Protein AF-A0A8T1X9L4-F1 (afdb_monomer_lite)

Secondary structure (DSSP, 8-state):
----------PBPTTSPBPPPHHHHHHHHHHHHHHHHHHHHHHHHHHHHHHHHHHHHHHHHHHHHHHHHHHHHHHHHHHHHHHHHHHHHHHHHHHHHHHHHHHHHHHHHHHHHHHHHHHHHHHHHHHHH-SS-TT-HHHHHHHHHHHHHHHHHHHTSPPP---HHHHHHHHHSPPPTTTS--TT-----------PPPPPPPPPPP--------------------------------------

Foldseek 3Di:
DDDPDDPDDFDADPVRHTDPDPVVCVVVVVVVVVVVVVVVVVVVVVVVVVVVVVVVVVVVVVVVVVVVVVVVVVVVVVVVVVVVVVVCVVLVVVLVVLVVVVVVLVVVLVVLVVVLVVLVVVLVVVVVVDDDDDPCPVVNVVSVVVSVVSVVVSVPRDDRPDDPVVVVCVVVDDPPVVPPPPVPPDDPDPDDDDDDDDDDDDDDDDDDDDDDDDDDDDDDDDDDDDYDDDDDDDDDDDDDDDDD

Radius of gyration: 52.29 Å; chains: 1; bounding box: 106×71×147 Å

Sequence (244 aa):
MEKEGSVFRCFKTRSGLILPEFDKWRPAIRERYLLHAHHSSRGRLHESESSADALNNQLIELRAKYNAITKLRDSELARSASKARKEVKGRGMELIQGAIRFIQTEKVKSDLESDIKEHESNLILLDQIHDDDFSEVKERSELASSLSEKKNRLAALPASSFNPQDFAEFFTESPPLSESGLDWAGPSETEGVVLSEVPAAPKVIPGDVCTAVNEQGTSPEQVPAKEADGNPTTEVEVEVPADP

Organism: Arabidopsis suecica (NCBI:txid45249)

Structure (mmCIF, N/CA/C/O backbone):
data_AF-A0A8T1X9L4-F1
#
_entry.id   AF-A0A8T1X9L4-F1
#
loop_
_atom_site.group_PDB
_atom_site.id
_atom_site.type_symbol
_atom_site.label_atom_id
_atom_site.label_alt_id
_atom_site.label_comp_id
_atom_site.label_asym_id
_atom_site.label_entity_id
_atom_site.label_seq_id
_atom_site.pdbx_PDB_ins_code
_atom_site.Cartn_x
_atom_site.Cartn_y
_atom_site.Cartn_z
_atom_site.occupancy
_atom_site.B_iso_or_equiv
_atom_site.auth_seq_id
_atom_site.auth_comp_id
_atom_site.auth_asym_id
_atom_site.auth_atom_id
_atom_site.pdbx_PDB_model_num
ATOM 1 N N . MET A 1 1 ? 58.849 -12.809 -75.123 1.00 38.16 1 MET A N 1
ATOM 2 C CA . MET A 1 1 ? 58.486 -11.695 -74.221 1.00 38.16 1 MET A CA 1
ATOM 3 C C . MET A 1 1 ? 57.574 -10.779 -75.021 1.00 38.16 1 MET A C 1
ATOM 5 O O . MET A 1 1 ? 58.046 -9.894 -75.724 1.00 38.16 1 MET A O 1
ATOM 9 N N . GLU A 1 2 ? 56.289 -11.125 -75.071 1.00 40.06 2 GLU A N 1
ATOM 10 C CA . GLU A 1 2 ? 55.293 -10.417 -75.878 1.00 40.06 2 GLU A CA 1
ATOM 11 C C . GLU A 1 2 ? 54.944 -9.098 -75.189 1.00 40.06 2 GLU A C 1
ATOM 13 O O . GLU A 1 2 ? 54.608 -9.072 -74.008 1.00 40.06 2 GLU A O 1
ATOM 18 N N . LYS A 1 3 ? 55.098 -7.987 -75.913 1.00 53.50 3 LYS A N 1
ATOM 19 C CA . LYS A 1 3 ? 54.629 -6.681 -75.457 1.00 53.50 3 LYS A CA 1
ATOM 20 C C . LYS A 1 3 ? 53.132 -6.641 -75.734 1.00 53.50 3 LYS A C 1
ATOM 22 O O . LYS A 1 3 ? 52.752 -6.651 -76.903 1.00 53.50 3 LYS A O 1
ATOM 27 N N . GLU A 1 4 ? 52.308 -6.619 -74.689 1.00 51.56 4 GLU A N 1
ATOM 28 C CA . GLU A 1 4 ? 50.883 -6.304 -74.817 1.00 51.56 4 GLU A CA 1
ATOM 29 C C . GLU A 1 4 ? 50.747 -5.021 -75.650 1.00 51.56 4 GLU A C 1
ATOM 31 O O . GLU A 1 4 ? 51.196 -3.944 -75.252 1.00 51.56 4 GLU A O 1
ATOM 36 N N . GLY A 1 5 ? 50.217 -5.158 -76.867 1.00 53.09 5 GLY A N 1
ATOM 37 C CA . GLY A 1 5 ? 50.029 -4.044 -77.782 1.00 53.09 5 GLY A CA 1
ATOM 38 C C . GLY A 1 5 ? 49.084 -3.023 -77.160 1.00 53.09 5 GLY A C 1
ATOM 39 O O . GLY A 1 5 ? 47.985 -3.366 -76.734 1.00 53.09 5 GLY A O 1
ATOM 40 N N . SER A 1 6 ? 49.508 -1.762 -77.104 1.00 56.94 6 SER A N 1
ATOM 41 C CA . SER A 1 6 ? 48.678 -0.657 -76.624 1.00 56.94 6 SER A CA 1
ATOM 42 C C . SER A 1 6 ? 47.434 -0.506 -77.515 1.00 56.94 6 SER A C 1
ATOM 44 O O . SER A 1 6 ? 47.509 -0.010 -78.636 1.00 56.94 6 SER A O 1
ATOM 46 N N . VAL A 1 7 ? 46.274 -0.946 -77.011 1.00 58.00 7 VAL A N 1
ATOM 47 C CA . VAL A 1 7 ? 44.945 -0.871 -77.663 1.00 58.00 7 VAL A CA 1
ATOM 48 C C . VAL A 1 7 ? 44.346 0.551 -77.604 1.00 58.00 7 VAL A C 1
ATOM 50 O O . VAL A 1 7 ? 43.212 0.796 -78.018 1.00 58.00 7 VAL A O 1
ATOM 53 N N . PHE A 1 8 ? 45.086 1.545 -77.111 1.00 58.41 8 PHE A N 1
ATOM 54 C CA . PHE A 1 8 ? 44.580 2.909 -76.975 1.00 58.41 8 PHE A CA 1
ATOM 55 C C . PHE A 1 8 ? 44.801 3.703 -78.269 1.00 58.41 8 PHE A C 1
ATOM 57 O O . PHE A 1 8 ? 45.878 4.235 -78.525 1.00 58.41 8 PHE A O 1
ATOM 64 N N . ARG A 1 9 ? 43.751 3.796 -79.098 1.00 61.28 9 ARG A N 1
ATOM 65 C CA . ARG A 1 9 ? 43.711 4.691 -80.268 1.00 61.28 9 ARG A CA 1
ATOM 66 C C . ARG A 1 9 ? 43.946 6.142 -79.827 1.00 61.28 9 ARG A C 1
ATOM 68 O O . ARG A 1 9 ? 43.330 6.599 -78.869 1.00 61.28 9 ARG A O 1
ATOM 75 N N . CYS A 1 10 ? 44.812 6.869 -80.537 1.00 62.84 10 CYS A N 1
ATOM 76 C CA . CYS A 1 10 ? 45.108 8.277 -80.272 1.00 62.84 10 CYS A CA 1
ATOM 77 C C . CYS A 1 10 ? 43.823 9.120 -80.262 1.00 62.84 10 CYS A C 1
ATOM 79 O O . CYS A 1 10 ? 43.160 9.269 -81.290 1.00 62.84 10 CYS A O 1
ATOM 81 N N . PHE A 1 11 ? 43.485 9.699 -79.112 1.00 63.00 11 PHE A N 1
ATOM 82 C CA . PHE A 1 11 ? 42.357 10.616 -78.995 1.00 63.00 11 PHE A CA 1
ATOM 83 C C . PHE A 1 11 ? 42.783 12.008 -79.475 1.00 63.00 11 PHE A C 1
ATOM 85 O O . PHE A 1 11 ? 43.811 12.539 -79.050 1.00 63.00 11 PHE A O 1
ATOM 92 N N . LYS A 1 12 ? 42.012 12.593 -80.395 1.00 66.62 12 LYS A N 1
ATOM 93 C CA . LYS A 1 12 ? 42.243 13.941 -80.931 1.00 66.62 12 LYS A CA 1
ATOM 94 C C . LYS A 1 12 ? 41.342 14.922 -80.183 1.00 66.62 12 LYS A C 1
ATOM 96 O O . LYS A 1 12 ? 40.155 14.652 -80.007 1.00 66.62 12 LYS A O 1
ATOM 101 N N . THR A 1 13 ? 41.887 16.036 -79.707 1.00 71.81 13 THR A N 1
ATOM 102 C CA . THR A 1 13 ? 41.096 17.075 -79.033 1.00 71.81 13 THR A CA 1
ATOM 103 C C . THR A 1 13 ? 40.145 17.757 -80.024 1.00 71.81 13 THR A C 1
ATOM 105 O O . THR A 1 13 ? 40.349 17.698 -81.238 1.00 71.81 13 THR A O 1
ATOM 108 N N . ARG A 1 14 ? 39.135 18.492 -79.525 1.00 69.62 14 ARG A N 1
ATOM 109 C CA . ARG A 1 14 ? 38.270 19.350 -80.368 1.00 69.62 14 ARG A CA 1
ATOM 110 C C . ARG A 1 14 ? 39.051 20.409 -81.169 1.00 69.62 14 ARG A C 1
ATOM 112 O O . ARG A 1 14 ? 38.523 20.934 -82.138 1.00 69.62 14 ARG A O 1
ATOM 119 N N . SER A 1 15 ? 40.299 20.692 -80.785 1.00 78.00 15 SER A N 1
ATOM 120 C CA . SER A 1 15 ? 41.238 21.578 -81.486 1.00 78.00 15 SER A CA 1
ATOM 121 C C . SER A 1 15 ? 42.172 20.858 -82.472 1.00 78.00 15 SER A C 1
ATOM 123 O O . SER A 1 15 ? 43.073 21.480 -83.023 1.00 78.00 15 SER A O 1
ATOM 125 N N . GLY A 1 16 ? 41.994 19.552 -82.701 1.00 76.25 16 GLY A N 1
ATOM 126 C CA . GLY A 1 16 ? 42.790 18.783 -83.661 1.00 76.25 16 GLY A CA 1
ATOM 127 C C . GLY A 1 16 ? 44.172 18.343 -83.160 1.00 76.25 16 GLY A C 1
ATOM 128 O O . GLY A 1 16 ? 44.909 17.713 -83.921 1.00 76.25 16 GLY A O 1
ATOM 129 N N . LEU A 1 17 ? 44.521 18.612 -81.899 1.00 75.81 17 LEU A N 1
ATOM 130 C CA . LEU A 1 17 ? 45.788 18.186 -81.301 1.00 75.81 17 LEU A CA 1
ATOM 131 C C . LEU A 1 17 ? 45.700 16.727 -80.836 1.00 75.81 17 LEU A C 1
ATOM 133 O O . LEU A 1 17 ? 44.677 16.287 -80.308 1.00 75.81 17 LEU A O 1
ATOM 137 N N . ILE A 1 18 ? 46.772 15.963 -81.048 1.00 75.06 18 ILE A N 1
ATOM 138 C CA . ILE A 1 18 ? 46.876 14.578 -80.573 1.00 75.06 18 ILE A CA 1
ATOM 139 C C . ILE A 1 18 ? 47.128 14.624 -79.064 1.00 75.06 18 ILE A C 1
ATOM 141 O O . ILE A 1 18 ? 48.067 15.293 -78.626 1.00 75.06 18 ILE A O 1
ATOM 145 N N . LEU A 1 19 ? 46.299 13.938 -78.268 1.00 70.06 19 LEU A N 1
ATOM 146 C CA . LEU A 1 19 ? 46.573 13.812 -76.840 1.00 70.06 19 LEU A CA 1
ATOM 147 C C . LEU A 1 19 ? 47.943 13.137 -76.632 1.00 70.06 19 LEU A C 1
ATOM 149 O O . LEU A 1 19 ? 48.240 12.145 -77.301 1.00 70.06 19 LEU A O 1
ATOM 153 N N . PRO A 1 20 ? 48.768 13.627 -75.692 1.00 74.81 20 PRO A N 1
ATOM 154 C CA . PRO A 1 20 ? 49.944 12.907 -75.246 1.00 74.81 20 PRO A CA 1
ATOM 155 C C . PRO A 1 20 ? 49.575 11.501 -74.762 1.00 74.81 20 PRO A C 1
ATOM 157 O O . PRO A 1 20 ? 48.459 11.244 -74.313 1.00 74.81 20 PRO A O 1
ATOM 160 N N . GLU A 1 21 ? 50.547 10.601 -74.863 1.00 77.75 21 GLU A N 1
ATOM 161 C CA . GLU A 1 21 ? 50.400 9.182 -74.552 1.00 77.75 21 GLU A CA 1
ATOM 162 C C . GLU A 1 21 ? 49.776 8.937 -73.172 1.00 77.75 21 GLU A C 1
ATOM 164 O O . GLU A 1 21 ? 50.065 9.655 -72.209 1.00 77.75 21 GLU A O 1
ATOM 169 N N . PHE A 1 22 ? 48.921 7.914 -73.082 1.00 74.50 22 PHE A N 1
ATOM 170 C CA . PHE A 1 22 ? 48.126 7.608 -71.890 1.00 74.50 22 PHE A CA 1
ATOM 171 C C . PHE A 1 22 ? 48.976 7.514 -70.618 1.00 74.50 22 PHE A C 1
ATOM 173 O O . PHE A 1 22 ? 48.560 7.999 -69.567 1.00 74.50 22 PHE A O 1
ATOM 180 N N . ASP A 1 23 ? 50.192 6.976 -70.714 1.00 80.38 23 ASP A N 1
ATOM 181 C CA . ASP A 1 23 ? 51.099 6.836 -69.573 1.00 80.38 23 ASP A CA 1
ATOM 182 C C . ASP A 1 23 ? 51.537 8.178 -68.969 1.00 80.38 23 ASP A C 1
ATOM 184 O O . ASP A 1 23 ? 51.826 8.239 -67.776 1.00 80.38 23 ASP A O 1
ATOM 188 N N . LYS A 1 24 ? 51.487 9.279 -69.732 1.00 82.62 24 LYS A N 1
ATOM 189 C CA . LYS A 1 24 ? 51.757 10.631 -69.215 1.00 82.62 24 LYS A CA 1
ATOM 190 C C . LYS A 1 24 ? 50.592 11.198 -68.390 1.00 82.62 24 LYS A C 1
ATOM 192 O O . LYS A 1 24 ? 50.806 12.078 -67.566 1.00 82.62 24 LYS A O 1
ATOM 197 N N . TRP A 1 25 ? 49.365 10.714 -68.603 1.00 81.44 25 TRP A N 1
ATOM 198 C CA . TRP A 1 25 ? 48.133 11.239 -67.986 1.00 81.44 25 TRP A CA 1
ATOM 199 C C . TRP A 1 25 ? 47.600 10.297 -66.902 1.00 81.44 25 TRP A C 1
ATOM 201 O O . TRP A 1 25 ? 46.929 10.727 -65.963 1.00 81.44 25 TRP A O 1
ATOM 211 N N . ARG A 1 26 ? 47.926 9.005 -67.007 1.00 85.19 26 ARG A N 1
ATOM 212 C CA . ARG A 1 26 ? 47.523 7.939 -66.088 1.00 85.19 26 ARG A CA 1
ATOM 213 C C . ARG A 1 26 ? 47.835 8.268 -64.616 1.00 85.19 26 ARG A C 1
ATOM 215 O O . ARG A 1 26 ? 46.923 8.074 -63.810 1.00 85.19 26 ARG A O 1
ATOM 222 N N . PRO A 1 27 ? 49.029 8.766 -64.227 1.00 90.38 27 PRO A N 1
ATOM 223 C CA . PRO A 1 27 ? 49.303 9.116 -62.831 1.00 90.38 27 PRO A CA 1
ATOM 224 C C . PRO A 1 27 ? 48.356 10.200 -62.303 1.00 90.38 27 PRO A C 1
ATOM 226 O O . PRO A 1 27 ? 47.714 9.995 -61.280 1.00 90.38 27 PRO A O 1
ATOM 229 N N . ALA A 1 28 ? 48.158 11.284 -63.060 1.00 87.81 28 ALA A N 1
ATOM 230 C CA . ALA A 1 28 ? 47.297 12.397 -62.657 1.00 87.81 28 ALA A CA 1
ATOM 231 C C . ALA A 1 28 ? 45.814 11.996 -62.515 1.00 87.81 28 ALA A C 1
ATOM 233 O O . ALA A 1 28 ? 45.109 12.483 -61.630 1.00 87.81 28 ALA A O 1
ATOM 234 N N . ILE A 1 29 ? 45.323 11.088 -63.370 1.00 88.06 29 ILE A N 1
ATOM 235 C CA . ILE A 1 29 ? 43.955 10.551 -63.266 1.00 88.06 29 ILE A CA 1
ATOM 236 C C . ILE A 1 29 ? 43.820 9.655 -62.029 1.00 88.06 29 ILE A C 1
ATOM 238 O O . ILE A 1 29 ? 42.841 9.775 -61.291 1.00 88.06 29 ILE A O 1
ATOM 242 N N . ARG A 1 30 ? 44.805 8.780 -61.781 1.00 91.62 30 ARG A N 1
ATOM 243 C CA . ARG A 1 30 ? 44.829 7.907 -60.598 1.00 91.62 30 ARG A CA 1
ATOM 244 C C . ARG A 1 30 ? 44.870 8.719 -59.310 1.00 91.62 30 ARG A C 1
ATOM 246 O O . ARG A 1 30 ? 44.067 8.461 -58.423 1.00 91.62 30 ARG A O 1
ATOM 253 N N . GLU A 1 31 ? 45.740 9.719 -59.228 1.00 94.00 31 GLU A N 1
ATOM 254 C CA . GLU A 1 31 ? 45.837 10.606 -58.067 1.00 94.00 31 GLU A CA 1
ATOM 255 C C . GLU A 1 31 ? 44.525 11.341 -57.804 1.00 94.00 31 GLU A C 1
ATOM 257 O O . GLU A 1 31 ? 44.038 11.330 -56.677 1.00 94.00 31 GLU A O 1
ATOM 262 N N . ARG A 1 32 ? 43.893 11.910 -58.840 1.00 94.38 32 ARG A N 1
ATOM 263 C CA . ARG A 1 32 ? 42.597 12.585 -58.689 1.00 94.38 32 ARG A CA 1
ATOM 264 C C . ARG A 1 32 ? 41.515 11.640 -58.169 1.00 94.38 32 ARG A C 1
ATOM 266 O O . ARG A 1 32 ? 40.741 12.029 -57.297 1.00 94.38 32 ARG A O 1
ATOM 273 N N . TYR A 1 33 ? 41.459 10.417 -58.695 1.00 93.56 33 TYR A N 1
ATOM 274 C CA . TYR A 1 33 ? 40.493 9.417 -58.250 1.00 93.56 33 TYR A CA 1
ATOM 275 C C . TYR A 1 33 ? 40.743 8.993 -56.797 1.00 93.56 33 TYR A C 1
ATOM 277 O O . TYR A 1 33 ? 39.810 8.974 -55.999 1.00 93.56 33 TYR A O 1
ATOM 285 N N . LEU A 1 34 ? 41.998 8.714 -56.433 1.00 95.06 34 LEU A N 1
ATOM 286 C CA . LEU A 1 34 ? 42.376 8.331 -55.071 1.00 95.06 34 LEU A CA 1
ATOM 287 C C . LEU A 1 34 ? 42.115 9.455 -54.066 1.00 95.06 34 LEU A C 1
ATOM 289 O O . LEU A 1 34 ? 41.573 9.200 -52.994 1.00 95.06 34 LEU A O 1
ATOM 293 N N . LEU A 1 35 ? 42.435 10.700 -54.423 1.00 95.06 35 LEU A N 1
ATOM 294 C CA . LEU A 1 35 ? 42.186 11.864 -53.579 1.00 95.06 35 LEU A CA 1
ATOM 295 C C . LEU A 1 35 ? 40.683 12.079 -53.361 1.00 95.06 35 LEU A C 1
ATOM 297 O O . LEU A 1 35 ? 40.243 12.287 -52.230 1.00 95.06 35 LEU A O 1
ATOM 301 N N . HIS A 1 36 ? 39.880 11.968 -54.424 1.00 93.62 36 HIS A N 1
ATOM 302 C CA . HIS A 1 36 ? 38.425 12.052 -54.320 1.00 93.62 36 HIS A CA 1
ATOM 303 C C . HIS A 1 36 ? 37.846 10.929 -53.449 1.00 93.62 36 HIS A C 1
ATOM 305 O O . HIS A 1 36 ? 37.047 11.201 -52.553 1.00 93.62 36 HIS A O 1
ATOM 311 N N . ALA A 1 37 ? 38.286 9.684 -53.661 1.00 94.38 37 ALA A N 1
ATOM 312 C CA . ALA A 1 37 ? 37.862 8.538 -52.864 1.00 94.38 37 ALA A CA 1
ATOM 313 C C . ALA A 1 37 ? 38.209 8.724 -51.378 1.00 94.38 37 ALA A C 1
ATOM 315 O O . ALA A 1 37 ? 37.344 8.515 -50.532 1.00 94.38 37 ALA A O 1
ATOM 316 N N . HIS A 1 38 ? 39.424 9.191 -51.072 1.00 94.25 38 HIS A N 1
ATOM 317 C CA . HIS A 1 38 ? 39.883 9.452 -49.708 1.00 94.25 38 HIS A CA 1
ATOM 318 C C . HIS A 1 38 ? 39.082 10.564 -49.015 1.00 94.25 38 HIS A C 1
ATOM 320 O O . HIS A 1 38 ? 38.662 10.405 -47.870 1.00 94.25 38 HIS A O 1
ATOM 326 N N . HIS A 1 39 ? 38.826 11.689 -49.692 1.00 93.81 39 HIS A N 1
ATOM 327 C CA . HIS A 1 39 ? 37.997 12.754 -49.117 1.00 93.81 39 HIS A CA 1
ATOM 328 C C . HIS A 1 39 ? 36.553 12.301 -48.901 1.00 93.81 39 HIS A C 1
ATOM 330 O O . HIS A 1 39 ? 35.972 12.586 -47.857 1.00 93.81 39 HIS A O 1
ATOM 336 N N . SER A 1 40 ? 35.993 11.552 -49.853 1.00 93.56 40 SER A N 1
ATOM 337 C CA . SER A 1 40 ? 34.639 11.009 -49.751 1.00 93.56 40 SER A CA 1
ATOM 338 C C . SER A 1 40 ? 34.509 10.001 -48.602 1.00 93.56 40 SER A C 1
ATOM 340 O O . SER A 1 40 ? 33.553 10.069 -47.832 1.00 93.56 40 SER A O 1
ATOM 342 N N . SER A 1 41 ? 35.477 9.093 -48.434 1.00 93.00 41 SER A N 1
ATOM 343 C CA . SER A 1 41 ? 35.479 8.144 -47.315 1.00 93.00 41 SER A CA 1
ATOM 344 C C . SER A 1 41 ? 35.685 8.842 -45.974 1.00 93.00 41 SER A C 1
ATOM 346 O O . SER A 1 41 ? 35.010 8.500 -45.011 1.00 93.00 41 SER A O 1
ATOM 348 N N . ARG A 1 42 ? 36.571 9.843 -45.912 1.00 95.06 42 ARG A N 1
ATOM 349 C CA . ARG A 1 42 ? 36.822 10.614 -44.689 1.00 95.06 42 ARG A CA 1
ATOM 350 C C . ARG A 1 42 ? 35.600 11.424 -44.252 1.00 95.06 42 ARG A C 1
ATOM 352 O O . ARG A 1 42 ? 35.332 11.480 -43.060 1.00 95.06 42 ARG A O 1
ATOM 359 N N . GLY A 1 43 ? 34.855 12.007 -45.194 1.00 94.62 43 GLY A N 1
ATOM 360 C CA . GLY A 1 43 ? 33.595 12.696 -44.900 1.00 94.62 43 GLY A CA 1
ATOM 361 C C . GLY A 1 43 ? 32.562 11.756 -44.278 1.00 94.62 43 GLY A C 1
ATOM 362 O O . GLY A 1 43 ? 32.077 12.022 -43.184 1.00 94.62 43 GLY A O 1
ATOM 363 N N . ARG A 1 44 ? 32.326 10.597 -44.909 1.00 95.25 44 ARG A N 1
ATOM 364 C CA . ARG A 1 44 ? 31.390 9.589 -44.383 1.00 95.25 44 ARG A CA 1
ATOM 365 C C . ARG A 1 44 ? 31.803 9.024 -43.024 1.00 95.25 44 ARG A C 1
ATOM 367 O O . ARG A 1 44 ? 30.937 8.758 -42.199 1.00 95.25 44 ARG A O 1
ATOM 374 N N . LEU A 1 45 ? 33.103 8.819 -42.787 1.00 95.62 45 LEU A N 1
ATOM 375 C CA . LEU A 1 45 ? 33.589 8.384 -41.474 1.00 95.62 45 LEU A CA 1
ATOM 376 C C . LEU A 1 45 ? 33.319 9.442 -40.407 1.00 95.62 45 LEU A C 1
ATOM 378 O O . LEU A 1 45 ? 32.776 9.103 -39.366 1.00 95.62 45 LEU A O 1
ATOM 382 N N . HIS A 1 46 ? 33.614 10.711 -40.689 1.00 95.25 46 HIS A N 1
ATOM 383 C CA . HIS A 1 46 ? 33.357 11.791 -39.740 1.00 95.25 46 HIS A CA 1
ATOM 384 C C . HIS A 1 46 ? 31.860 11.951 -39.420 1.00 95.25 46 HIS A C 1
ATOM 386 O O . HIS A 1 46 ? 31.486 12.117 -38.262 1.00 95.25 46 HIS A O 1
ATOM 392 N N . GLU A 1 47 ? 30.994 11.845 -40.431 1.00 95.31 47 GLU A N 1
ATOM 393 C CA . GLU A 1 47 ? 29.536 11.825 -40.246 1.00 95.31 47 GLU A CA 1
ATOM 394 C C . GLU A 1 47 ? 29.090 10.629 -39.392 1.00 95.31 47 GLU A C 1
ATOM 396 O O . GLU A 1 47 ? 28.276 10.783 -38.481 1.00 95.31 47 GLU A O 1
ATOM 401 N N . SER A 1 48 ? 29.649 9.443 -39.651 1.00 96.38 48 SER A N 1
ATOM 402 C CA . SER A 1 48 ? 29.358 8.234 -38.877 1.00 96.38 48 SER A CA 1
ATOM 403 C C . SER A 1 48 ? 29.818 8.350 -37.424 1.00 96.38 48 SER A C 1
ATOM 405 O O . SER A 1 48 ? 29.083 7.943 -36.530 1.00 96.38 48 SER A O 1
ATOM 407 N N . GLU A 1 49 ? 31.013 8.889 -37.178 1.00 96.69 49 GLU A N 1
ATOM 408 C CA . GLU A 1 49 ? 31.550 9.132 -35.835 1.00 96.69 49 GLU A CA 1
ATOM 409 C C . GLU A 1 49 ? 30.664 10.126 -35.077 1.00 96.69 49 GLU A C 1
ATOM 411 O O . GLU A 1 49 ? 30.204 9.830 -33.977 1.00 96.69 49 GLU A O 1
ATOM 416 N N . SER A 1 50 ? 30.316 11.253 -35.706 1.00 96.62 50 SER A N 1
ATOM 417 C CA . SER A 1 50 ? 29.428 12.252 -35.104 1.00 96.62 50 SER A CA 1
ATOM 418 C C . SER A 1 50 ? 28.037 11.687 -34.793 1.00 96.62 50 SER A C 1
ATOM 420 O O . SER A 1 50 ? 27.468 11.979 -33.738 1.00 96.62 50 SER A O 1
ATOM 422 N N . SER A 1 51 ? 27.488 10.847 -35.676 1.00 97.50 51 SER A N 1
ATOM 423 C CA . SER A 1 51 ? 26.213 10.167 -35.435 1.00 97.50 51 SER A CA 1
ATOM 424 C C . SER A 1 51 ? 26.305 9.159 -34.286 1.00 97.50 51 SER A C 1
ATOM 426 O O . SER A 1 51 ? 25.384 9.094 -33.471 1.00 97.50 51 SER A O 1
ATOM 428 N N . ALA A 1 52 ? 27.408 8.412 -34.185 1.00 97.44 52 ALA A N 1
ATOM 429 C CA . ALA A 1 52 ? 27.642 7.478 -33.088 1.00 97.44 52 ALA A CA 1
ATOM 430 C C . ALA A 1 52 ? 27.732 8.204 -31.737 1.00 97.44 52 ALA A C 1
ATOM 432 O O . ALA A 1 52 ? 27.088 7.780 -30.776 1.00 97.44 52 ALA A O 1
ATOM 433 N N . ASP A 1 53 ? 28.442 9.333 -31.678 1.00 97.31 53 ASP A N 1
ATOM 434 C CA . ASP A 1 53 ? 28.527 10.165 -30.475 1.00 97.31 53 ASP A CA 1
ATOM 435 C C . ASP A 1 53 ? 27.153 10.714 -30.066 1.00 97.31 53 ASP A C 1
ATOM 437 O O . ASP A 1 53 ? 26.776 10.666 -28.891 1.00 97.31 53 ASP A O 1
ATOM 441 N N . ALA A 1 54 ? 26.359 11.189 -31.032 1.00 97.62 54 ALA A N 1
ATOM 442 C CA . ALA A 1 54 ? 25.003 11.671 -30.778 1.00 97.62 54 ALA A CA 1
ATOM 443 C C . ALA A 1 54 ? 24.090 10.565 -30.217 1.00 97.62 54 ALA A C 1
ATOM 445 O O . ALA A 1 54 ? 23.393 10.787 -29.225 1.00 97.62 54 ALA A O 1
ATOM 446 N N . LEU A 1 55 ? 24.127 9.364 -30.804 1.00 97.88 55 LEU A N 1
ATOM 447 C CA . LEU A 1 55 ? 23.364 8.209 -30.320 1.00 97.88 55 LEU A CA 1
ATOM 448 C C . LEU A 1 55 ? 23.820 7.759 -28.929 1.00 97.88 55 LEU A C 1
ATOM 450 O O . LEU A 1 55 ? 22.987 7.447 -28.078 1.00 97.88 55 LEU A O 1
ATOM 454 N N . ASN A 1 56 ? 25.127 7.760 -28.663 1.00 98.00 56 ASN A N 1
ATOM 455 C CA . ASN A 1 56 ? 25.660 7.420 -27.348 1.00 98.00 56 ASN A CA 1
ATOM 456 C C . ASN A 1 56 ? 25.169 8.401 -26.271 1.00 98.00 56 ASN A C 1
ATOM 458 O O . ASN A 1 56 ? 24.737 7.982 -25.197 1.00 98.00 56 ASN A O 1
ATOM 462 N N . ASN A 1 57 ? 25.147 9.700 -26.577 1.00 97.44 57 ASN A N 1
ATOM 463 C CA . ASN A 1 57 ? 24.594 10.710 -25.676 1.00 97.44 57 ASN A CA 1
ATOM 464 C C . ASN A 1 57 ? 23.095 10.487 -25.409 1.00 97.44 57 ASN A C 1
ATOM 466 O O . ASN A 1 57 ? 22.667 10.540 -24.254 1.00 97.44 57 ASN A O 1
ATOM 470 N N . GLN A 1 58 ? 22.307 10.156 -26.439 1.00 98.44 58 GLN A N 1
ATOM 471 C CA . GLN A 1 58 ? 20.890 9.805 -26.272 1.00 98.44 58 GLN A CA 1
ATOM 472 C C . GLN A 1 58 ? 20.694 8.561 -25.394 1.00 98.44 58 GLN A C 1
ATOM 474 O O . GLN A 1 58 ? 19.801 8.539 -24.546 1.00 98.44 58 GLN A O 1
ATOM 479 N N . LEU A 1 59 ? 21.541 7.538 -25.546 1.00 98.50 59 LEU A N 1
ATOM 480 C CA . LEU A 1 59 ? 21.504 6.329 -24.721 1.00 98.50 59 LEU A CA 1
ATOM 481 C C . LEU A 1 59 ? 21.796 6.644 -23.246 1.00 98.50 59 LEU A C 1
ATOM 483 O O . LEU A 1 59 ? 21.117 6.129 -22.355 1.00 98.50 59 LEU A O 1
ATOM 487 N N . ILE A 1 60 ? 22.789 7.498 -22.980 1.00 98.44 60 ILE A N 1
ATOM 488 C CA . ILE A 1 60 ? 23.137 7.941 -21.624 1.00 98.44 60 ILE A CA 1
ATOM 489 C C . ILE A 1 60 ? 21.953 8.672 -20.985 1.00 98.44 60 ILE A C 1
ATOM 491 O O . ILE A 1 60 ? 21.578 8.361 -19.851 1.00 98.44 60 ILE A O 1
ATOM 495 N N . GLU A 1 61 ? 21.327 9.596 -21.715 1.00 98.38 61 GLU A N 1
ATOM 496 C CA . GLU A 1 61 ? 20.159 10.332 -21.232 1.00 98.38 61 GLU A CA 1
ATOM 497 C C . GLU A 1 61 ? 18.970 9.399 -20.965 1.00 98.38 61 GLU A C 1
ATOM 499 O O . GLU A 1 61 ? 18.340 9.472 -19.907 1.00 98.38 61 GLU A O 1
ATOM 504 N N . LEU A 1 62 ? 18.686 8.473 -21.885 1.00 98.38 62 LEU A N 1
ATOM 505 C CA . LEU A 1 62 ? 17.609 7.500 -21.732 1.00 98.38 62 LEU A CA 1
ATOM 506 C C . LEU A 1 62 ? 17.828 6.611 -20.503 1.00 98.38 62 LEU A C 1
ATOM 508 O O . LEU A 1 62 ? 16.906 6.396 -19.715 1.00 98.38 62 LEU A O 1
ATOM 512 N N . ARG A 1 63 ? 19.062 6.143 -20.291 1.00 98.56 63 ARG A N 1
ATOM 513 C CA . ARG A 1 63 ? 19.433 5.353 -19.113 1.00 98.56 63 ARG A CA 1
ATOM 514 C C . ARG A 1 63 ? 19.233 6.140 -17.822 1.00 98.56 63 ARG A C 1
ATOM 516 O O . ARG A 1 63 ? 18.725 5.593 -16.843 1.00 98.56 63 ARG A O 1
ATOM 523 N N . ALA A 1 64 ? 19.604 7.419 -17.812 1.00 98.56 64 ALA A N 1
ATOM 524 C CA . ALA A 1 64 ? 19.392 8.289 -16.663 1.00 98.56 64 ALA A CA 1
ATOM 525 C C . ALA A 1 64 ? 17.896 8.465 -16.360 1.00 98.56 64 ALA A C 1
ATOM 527 O O . ALA A 1 64 ? 17.491 8.315 -15.205 1.00 98.56 64 ALA A O 1
ATOM 528 N N . LYS A 1 65 ? 17.068 8.696 -17.389 1.00 98.44 65 LYS A N 1
ATOM 529 C CA . LYS A 1 65 ? 15.605 8.801 -17.253 1.00 98.44 65 LYS A CA 1
ATOM 530 C C . LYS A 1 65 ? 14.987 7.512 -16.716 1.00 98.44 65 LYS A C 1
ATOM 532 O O . LYS A 1 65 ? 14.220 7.565 -15.759 1.00 98.44 65 LYS A O 1
ATOM 537 N N . TYR A 1 66 ? 15.364 6.358 -17.264 1.00 98.56 66 TYR A N 1
ATOM 538 C CA . TYR A 1 66 ? 14.875 5.059 -16.795 1.00 98.56 66 TYR A CA 1
ATOM 539 C C . TYR A 1 66 ? 15.212 4.815 -15.316 1.00 98.56 66 TYR A C 1
ATOM 541 O O . TYR A 1 66 ? 14.351 4.442 -14.515 1.00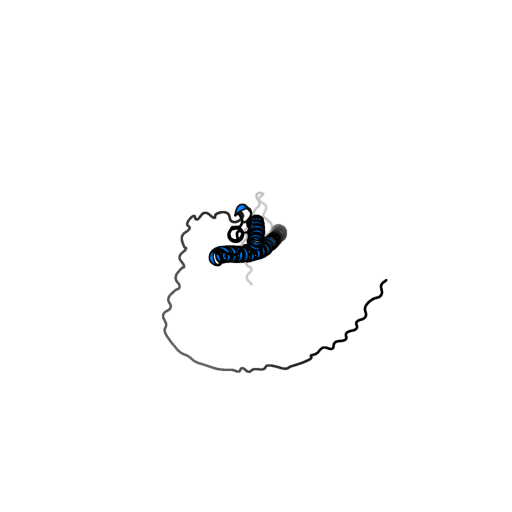 98.56 66 TYR A O 1
ATOM 549 N N . ASN A 1 67 ? 16.456 5.099 -14.926 1.00 98.44 67 ASN A N 1
ATOM 550 C CA . ASN A 1 67 ? 16.888 4.974 -13.538 1.00 98.44 67 ASN A CA 1
ATOM 551 C C . ASN A 1 67 ? 16.134 5.940 -12.610 1.00 98.44 67 ASN A C 1
ATOM 553 O O . ASN A 1 67 ? 15.817 5.574 -11.479 1.00 98.44 67 ASN A O 1
ATOM 557 N N . ALA A 1 68 ? 15.837 7.160 -13.066 1.00 98.38 68 ALA A N 1
ATOM 558 C CA . ALA A 1 68 ? 15.060 8.129 -12.298 1.00 98.38 68 ALA A CA 1
ATOM 559 C C . ALA A 1 68 ? 13.612 7.660 -12.085 1.00 98.38 68 ALA A C 1
ATOM 561 O O . ALA A 1 68 ? 13.120 7.723 -10.962 1.00 98.38 68 ALA A O 1
ATOM 562 N N . ILE A 1 69 ? 12.964 7.126 -13.126 1.00 97.56 69 ILE A N 1
ATOM 563 C CA . ILE A 1 69 ? 11.606 6.567 -13.036 1.00 97.56 69 ILE A CA 1
ATOM 564 C C . ILE A 1 69 ? 11.571 5.388 -12.062 1.00 97.56 69 ILE A C 1
ATOM 566 O O . ILE A 1 69 ? 10.689 5.326 -11.209 1.00 97.56 69 ILE A O 1
ATOM 570 N N . THR A 1 70 ? 12.554 4.489 -12.141 1.00 97.88 70 THR A N 1
ATOM 571 C CA . THR A 1 70 ? 12.652 3.336 -11.231 1.00 97.88 70 THR A CA 1
ATOM 572 C C . THR A 1 70 ? 12.749 3.801 -9.775 1.00 97.88 70 THR A C 1
ATOM 574 O O . THR A 1 70 ? 11.951 3.394 -8.936 1.00 97.88 70 THR A O 1
ATOM 577 N N . LYS A 1 71 ? 13.648 4.753 -9.487 1.00 98.06 71 LYS A N 1
ATOM 578 C CA . LYS A 1 71 ? 13.802 5.332 -8.142 1.00 98.06 71 LYS A CA 1
ATOM 579 C C . LYS A 1 71 ? 12.538 6.033 -7.648 1.00 98.06 71 LYS A C 1
ATOM 581 O O . LYS A 1 71 ? 12.217 5.932 -6.466 1.00 98.06 71 LYS A O 1
ATOM 586 N N . LEU A 1 72 ? 11.839 6.750 -8.529 1.00 97.50 72 LEU A N 1
ATOM 587 C CA . LEU A 1 72 ? 10.588 7.412 -8.179 1.00 97.50 72 LEU A CA 1
ATOM 588 C C . LEU A 1 72 ? 9.539 6.378 -7.762 1.00 97.50 72 LEU A C 1
ATOM 590 O O . LEU A 1 72 ? 9.007 6.484 -6.659 1.00 97.50 72 LEU A O 1
ATOM 594 N N . ARG A 1 73 ? 9.324 5.339 -8.577 1.00 96.81 73 ARG A N 1
ATOM 595 C CA . ARG A 1 73 ? 8.379 4.251 -8.281 1.00 96.81 73 ARG A CA 1
ATOM 596 C C . ARG A 1 73 ? 8.696 3.554 -6.962 1.00 96.81 73 ARG A C 1
ATOM 598 O O . ARG A 1 73 ? 7.798 3.385 -6.141 1.00 96.81 73 ARG A O 1
ATOM 605 N N . ASP A 1 74 ? 9.963 3.217 -6.730 1.00 97.25 74 ASP A N 1
ATOM 606 C CA . ASP A 1 74 ? 10.394 2.588 -5.478 1.00 97.25 74 ASP A CA 1
ATOM 607 C C . ASP A 1 74 ? 10.117 3.496 -4.271 1.00 97.25 74 ASP A C 1
ATOM 609 O O . ASP A 1 74 ? 9.636 3.040 -3.230 1.00 97.25 74 ASP A O 1
ATOM 613 N N . SER A 1 75 ? 10.372 4.801 -4.408 1.00 96.38 75 SER A N 1
ATOM 614 C CA . SER A 1 75 ? 10.129 5.769 -3.335 1.00 96.38 75 SER A CA 1
ATOM 615 C C . SER A 1 75 ? 8.638 5.986 -3.050 1.00 96.38 75 SER A C 1
ATOM 617 O O . SER A 1 75 ? 8.244 6.072 -1.885 1.00 96.38 75 SER A O 1
ATOM 619 N N . GLU A 1 76 ? 7.798 6.025 -4.087 1.00 96.31 76 GLU A N 1
ATOM 620 C CA . GLU A 1 76 ? 6.344 6.143 -3.964 1.00 96.31 76 GLU A CA 1
ATOM 621 C C . GLU A 1 76 ? 5.753 4.897 -3.310 1.00 96.31 76 GLU A C 1
ATOM 623 O O . GLU A 1 76 ? 4.977 5.011 -2.360 1.00 96.31 76 GLU A O 1
ATOM 628 N N . LEU A 1 77 ? 6.189 3.708 -3.735 1.00 96.00 77 LEU A N 1
ATOM 629 C CA . LEU A 1 77 ? 5.776 2.443 -3.137 1.00 96.00 77 LEU A CA 1
ATOM 630 C C . LEU A 1 77 ? 6.173 2.369 -1.657 1.00 96.00 77 LEU A C 1
ATOM 632 O O . LEU A 1 77 ? 5.346 2.025 -0.809 1.00 96.00 77 LEU A O 1
ATOM 636 N N . ALA A 1 78 ? 7.408 2.750 -1.320 1.00 95.69 78 ALA A N 1
ATOM 637 C CA . ALA A 1 78 ? 7.878 2.784 0.063 1.00 95.69 78 ALA A CA 1
ATOM 638 C C . ALA A 1 78 ? 7.081 3.782 0.922 1.00 95.69 78 ALA A C 1
ATOM 640 O O . ALA A 1 78 ? 6.722 3.480 2.067 1.00 95.69 78 ALA A O 1
ATOM 641 N N . ARG A 1 79 ? 6.759 4.961 0.376 1.00 95.94 79 ARG A N 1
ATOM 642 C CA . ARG A 1 79 ? 5.948 5.979 1.056 1.00 95.94 79 ARG A CA 1
ATOM 643 C C . ARG A 1 79 ? 4.523 5.483 1.305 1.00 95.94 79 ARG A C 1
ATOM 645 O O . ARG A 1 79 ? 4.047 5.596 2.437 1.00 95.94 79 ARG A O 1
ATOM 652 N N . SER A 1 80 ? 3.870 4.908 0.298 1.00 93.25 80 SER A N 1
ATOM 653 C CA . SER A 1 80 ? 2.514 4.358 0.411 1.00 93.25 80 SER A CA 1
ATOM 654 C C . SER A 1 80 ? 2.459 3.197 1.403 1.00 93.25 80 SER A C 1
ATOM 656 O O . SER A 1 80 ? 1.618 3.197 2.301 1.00 93.25 80 SER A O 1
ATOM 658 N N . ALA A 1 81 ? 3.421 2.270 1.345 1.00 93.12 81 ALA A N 1
ATOM 659 C CA . ALA A 1 81 ? 3.522 1.173 2.306 1.00 93.12 81 ALA A CA 1
ATOM 660 C C . ALA A 1 81 ? 3.737 1.677 3.745 1.00 93.12 81 ALA A C 1
ATOM 662 O O . ALA A 1 81 ? 3.154 1.145 4.690 1.00 93.12 81 ALA A O 1
ATOM 663 N N . SER A 1 82 ? 4.550 2.722 3.932 1.00 94.69 82 SER A N 1
ATOM 664 C CA . SER A 1 82 ? 4.766 3.346 5.243 1.00 94.69 82 SER A CA 1
ATOM 665 C C . SER A 1 82 ? 3.495 4.010 5.784 1.00 94.69 82 SER A C 1
ATOM 667 O O . SER A 1 82 ? 3.166 3.828 6.958 1.00 94.69 82 SER A O 1
ATOM 669 N N . LYS A 1 83 ? 2.746 4.729 4.933 1.00 93.75 83 LYS A N 1
ATOM 670 C CA . LYS A 1 83 ? 1.451 5.337 5.287 1.00 93.75 83 LYS A CA 1
ATOM 671 C C . LYS A 1 83 ? 0.453 4.259 5.725 1.00 93.75 83 LYS A C 1
ATOM 673 O O . LYS A 1 83 ? -0.035 4.329 6.850 1.00 93.75 83 LYS A O 1
ATOM 678 N N . ALA A 1 84 ? 0.264 3.219 4.909 1.00 89.75 84 ALA A N 1
ATOM 679 C CA . ALA A 1 84 ? -0.640 2.109 5.208 1.00 89.75 84 ALA A CA 1
ATOM 680 C C . ALA A 1 84 ? -0.280 1.401 6.527 1.00 89.75 84 ALA A C 1
ATOM 682 O O . ALA A 1 84 ? -1.142 1.165 7.370 1.00 89.75 84 ALA A O 1
ATOM 683 N N . ARG A 1 85 ? 1.011 1.130 6.775 1.00 91.69 85 ARG A N 1
ATOM 684 C CA . ARG A 1 85 ? 1.465 0.514 8.038 1.00 91.69 85 ARG A CA 1
ATOM 685 C C . ARG A 1 85 ? 1.142 1.367 9.262 1.00 91.69 85 ARG A C 1
ATOM 687 O O . ARG A 1 85 ? 0.772 0.822 10.300 1.00 91.69 85 ARG A O 1
ATOM 694 N N . LYS A 1 86 ? 1.314 2.688 9.170 1.00 94.06 86 LYS A N 1
ATOM 695 C CA . LYS A 1 86 ? 1.007 3.603 10.278 1.00 94.06 86 LYS A CA 1
ATOM 696 C C . LYS A 1 86 ? -0.490 3.652 10.560 1.00 94.06 86 LYS A C 1
ATOM 698 O O . LYS A 1 86 ? -0.872 3.613 11.724 1.00 94.06 86 LYS A O 1
ATOM 703 N N . GLU A 1 87 ? -1.308 3.691 9.516 1.00 90.69 87 GLU A N 1
ATOM 704 C CA . GLU A 1 87 ? -2.764 3.716 9.634 1.00 90.69 87 GLU A CA 1
ATOM 705 C C . GLU A 1 87 ? -3.312 2.421 10.239 1.00 90.69 87 GLU A C 1
ATOM 707 O O . GLU A 1 87 ? -4.008 2.470 11.251 1.00 90.69 87 GLU A O 1
ATOM 712 N N . VAL A 1 88 ? -2.893 1.262 9.716 1.00 90.56 88 VAL A N 1
ATOM 713 C CA . VAL A 1 88 ? -3.251 -0.055 10.269 1.00 90.56 88 VAL A CA 1
ATOM 714 C C . VAL A 1 88 ? -2.835 -0.169 11.735 1.00 90.56 88 VAL A C 1
ATOM 716 O O . VAL A 1 88 ? -3.603 -0.657 12.560 1.00 90.56 88 VAL A O 1
ATOM 719 N N . LYS A 1 89 ? -1.639 0.316 12.096 1.00 93.38 89 LYS A N 1
ATOM 720 C CA . LYS A 1 89 ? -1.183 0.316 13.493 1.00 93.38 89 LYS A CA 1
ATOM 721 C C . LYS A 1 89 ? -2.038 1.229 14.380 1.00 93.38 89 LYS A C 1
ATOM 723 O O . LYS A 1 89 ? -2.342 0.846 15.507 1.00 93.38 89 LYS A O 1
ATOM 728 N N . GLY A 1 90 ? -2.406 2.415 13.894 1.00 90.62 90 GLY A N 1
ATOM 729 C CA . GLY A 1 90 ? -3.265 3.359 14.614 1.00 90.62 90 GLY A CA 1
ATOM 730 C C . GLY A 1 90 ? -4.659 2.784 14.861 1.00 90.62 90 GLY A C 1
ATOM 731 O O . GLY A 1 90 ? -5.072 2.645 16.009 1.00 90.62 90 GLY A O 1
ATOM 732 N N . ARG A 1 91 ? -5.329 2.335 13.796 1.00 87.62 91 ARG A N 1
ATOM 733 C CA . ARG A 1 91 ? -6.649 1.686 13.861 1.00 87.62 91 ARG A CA 1
ATOM 734 C C . ARG A 1 91 ? -6.638 0.419 14.709 1.00 87.62 91 ARG A C 1
ATOM 736 O O . ARG A 1 91 ? -7.539 0.206 15.513 1.00 87.62 91 ARG A O 1
ATOM 743 N N . GLY A 1 92 ? -5.595 -0.402 14.583 1.00 89.88 92 GLY A N 1
ATOM 744 C CA . GLY A 1 92 ? -5.424 -1.596 15.409 1.00 89.88 92 GLY A CA 1
ATOM 745 C C . GLY A 1 92 ? -5.320 -1.268 16.902 1.00 89.88 92 GLY A C 1
ATOM 746 O O . GLY A 1 92 ? -5.869 -1.988 17.730 1.00 89.88 92 GLY A O 1
ATOM 747 N N . MET A 1 93 ? -4.671 -0.156 17.261 1.00 91.81 93 MET A N 1
ATOM 748 C CA . MET A 1 93 ? -4.603 0.305 18.649 1.00 91.81 93 MET A CA 1
ATOM 749 C C . MET A 1 93 ? -5.967 0.779 19.167 1.00 91.81 93 MET A C 1
ATOM 751 O O . MET A 1 93 ? -6.337 0.418 20.283 1.00 91.81 93 MET A O 1
ATOM 755 N N . GLU A 1 94 ? -6.719 1.535 18.362 1.00 90.44 94 GLU A N 1
ATOM 756 C CA . GLU A 1 94 ? -8.093 1.955 18.683 1.00 90.44 94 GLU A CA 1
ATOM 757 C C . GLU A 1 94 ? -9.003 0.742 18.917 1.00 90.44 94 GLU A C 1
ATOM 759 O O . GLU A 1 94 ? -9.718 0.692 19.918 1.00 90.44 94 GLU A O 1
ATOM 764 N N . LEU A 1 95 ? -8.912 -0.275 18.051 1.00 90.00 95 LEU A N 1
ATOM 765 C CA . LEU A 1 95 ? -9.666 -1.522 18.172 1.00 90.00 95 LEU A CA 1
ATOM 766 C C . LEU A 1 95 ? -9.353 -2.251 19.485 1.00 90.00 95 LEU A C 1
ATOM 768 O O . LEU A 1 95 ? -10.266 -2.627 20.218 1.00 90.00 95 LEU A O 1
ATOM 772 N N . ILE A 1 96 ? -8.067 -2.430 19.806 1.00 92.44 96 ILE A N 1
ATOM 773 C CA . ILE A 1 96 ? -7.641 -3.115 21.036 1.00 92.44 96 ILE A CA 1
ATOM 774 C C . ILE A 1 96 ? -8.134 -2.354 22.273 1.00 92.44 96 ILE A C 1
ATOM 776 O O . ILE A 1 96 ? -8.671 -2.962 23.199 1.00 92.44 96 ILE A O 1
ATOM 780 N N . GLN A 1 97 ? -7.993 -1.027 22.293 1.00 93.56 97 GLN A N 1
ATOM 781 C CA . GLN A 1 97 ? -8.462 -0.203 23.410 1.00 93.56 97 GLN A CA 1
ATOM 782 C C . GLN A 1 97 ? -9.988 -0.243 23.558 1.00 93.56 97 GLN A C 1
ATOM 784 O O . GLN A 1 97 ? -10.491 -0.349 24.679 1.00 93.56 97 GLN A O 1
ATOM 789 N N . GLY A 1 98 ? -10.717 -0.189 22.441 1.00 90.75 98 GLY A N 1
ATOM 790 C CA . GLY A 1 98 ? -12.170 -0.322 22.411 1.00 90.75 98 GLY A CA 1
ATOM 791 C C . GLY A 1 98 ? -12.633 -1.668 22.966 1.00 90.75 98 GLY A C 1
ATOM 792 O O . GLY A 1 98 ? -13.483 -1.696 23.854 1.00 90.75 98 GLY A O 1
ATOM 793 N N . ALA A 1 99 ? -12.008 -2.767 22.535 1.00 91.31 99 ALA A N 1
ATOM 794 C CA . ALA A 1 99 ? -12.325 -4.115 23.003 1.00 91.31 99 ALA A CA 1
ATOM 795 C C . ALA A 1 99 ? -12.067 -4.287 24.506 1.00 91.31 99 ALA A C 1
ATOM 797 O O . ALA A 1 99 ? -12.905 -4.838 25.216 1.00 91.31 99 ALA A O 1
ATOM 798 N N . ILE A 1 100 ? -10.940 -3.777 25.017 1.00 94.00 100 ILE A N 1
ATOM 799 C CA . ILE A 1 100 ? -10.630 -3.819 26.455 1.00 94.00 100 ILE A CA 1
ATOM 800 C C . ILE A 1 100 ? -11.708 -3.085 27.252 1.00 94.00 100 ILE A C 1
ATOM 802 O O . ILE A 1 100 ? -12.232 -3.630 28.223 1.00 94.00 100 ILE A O 1
ATOM 806 N N . ARG A 1 101 ? -12.060 -1.863 26.833 1.00 92.00 101 ARG A N 1
ATOM 807 C CA . ARG A 1 101 ? -13.090 -1.067 27.506 1.00 92.00 101 ARG A CA 1
ATOM 808 C C . ARG A 1 101 ? -14.441 -1.772 27.469 1.00 92.00 101 ARG A C 1
ATOM 810 O O . ARG A 1 101 ? -15.102 -1.846 28.497 1.00 92.00 101 ARG A O 1
ATOM 817 N N . PHE A 1 102 ? -14.813 -2.328 26.318 1.00 92.88 102 PHE A N 1
ATOM 818 C CA . PHE A 1 102 ? -16.047 -3.087 26.156 1.00 92.88 102 PHE A CA 1
ATOM 819 C C . PHE A 1 102 ? -16.123 -4.273 27.119 1.00 92.88 102 PHE A C 1
ATOM 821 O O . PHE A 1 102 ? -17.077 -4.373 27.884 1.00 92.88 102 PHE A O 1
ATOM 828 N N . ILE A 1 103 ? -15.091 -5.123 27.137 1.00 93.25 103 ILE A N 1
ATOM 829 C CA . ILE A 1 103 ? -15.021 -6.295 28.020 1.00 93.25 103 ILE A CA 1
ATOM 830 C C . ILE A 1 103 ? -15.117 -5.871 29.490 1.00 93.25 103 ILE A C 1
ATOM 832 O O . ILE A 1 103 ? -15.822 -6.504 30.273 1.00 93.25 103 ILE A O 1
ATOM 836 N N . GLN A 1 104 ? -14.428 -4.795 29.877 1.00 94.56 104 GLN A N 1
ATOM 837 C CA . GLN A 1 104 ? -14.478 -4.278 31.245 1.00 94.56 104 GLN A CA 1
ATOM 838 C C . GLN A 1 104 ? -15.875 -3.775 31.622 1.00 94.56 104 GLN A C 1
ATOM 840 O O . GLN A 1 104 ? -16.365 -4.104 32.701 1.00 94.56 104 GLN A O 1
ATOM 845 N N . THR A 1 105 ? -16.529 -3.005 30.749 1.00 92.38 105 THR A N 1
ATOM 846 C CA . THR A 1 105 ? -17.877 -2.481 31.000 1.00 92.38 105 THR A CA 1
ATOM 847 C C . THR A 1 105 ? -18.915 -3.598 31.055 1.00 92.38 105 THR A C 1
ATOM 849 O O . THR A 1 105 ? -19.707 -3.625 31.992 1.00 92.38 105 THR A O 1
ATOM 852 N N . GLU A 1 106 ? -18.880 -4.550 30.121 1.00 93.06 106 GLU A N 1
ATOM 853 C CA . GLU A 1 106 ? -19.800 -5.694 30.120 1.00 93.06 106 GLU A CA 1
ATOM 854 C C . GLU A 1 106 ? -19.599 -6.596 31.338 1.00 93.06 106 GLU A C 1
ATOM 856 O O . GLU A 1 106 ? -20.575 -7.076 31.909 1.00 93.06 106 GLU A O 1
ATOM 861 N N . LYS A 1 107 ? -18.355 -6.772 31.804 1.00 95.62 107 LYS A N 1
ATOM 862 C CA . LYS A 1 107 ? -18.091 -7.501 33.049 1.00 95.62 107 LYS A CA 1
ATOM 863 C C . LYS A 1 107 ? -18.767 -6.827 34.246 1.00 95.62 107 LYS A C 1
ATOM 865 O O . LYS A 1 107 ? -19.518 -7.477 34.962 1.00 95.62 107 LYS A O 1
ATOM 870 N N . VAL A 1 108 ? -18.550 -5.522 34.429 1.00 95.75 108 VAL A N 1
ATOM 871 C CA . VAL A 1 108 ? -19.174 -4.757 35.527 1.00 95.75 108 VAL A CA 1
ATOM 872 C C . VAL A 1 108 ? -20.699 -4.793 35.429 1.00 95.75 108 VAL A C 1
ATOM 874 O O . VAL A 1 108 ? -21.381 -4.911 36.445 1.00 95.75 108 VAL A O 1
ATOM 877 N N . LYS A 1 109 ? -21.237 -4.711 34.210 1.00 95.56 109 LYS A N 1
ATOM 878 C CA . LYS A 1 109 ? -22.672 -4.790 33.949 1.00 95.56 109 LYS A CA 1
ATOM 879 C C . LYS A 1 109 ? -23.246 -6.146 34.365 1.00 95.56 109 LYS A C 1
ATOM 881 O O . LYS A 1 109 ? -24.213 -6.178 35.116 1.00 95.56 109 LYS A O 1
ATOM 886 N N . SER A 1 110 ? -22.620 -7.242 33.938 1.00 96.19 110 SER A N 1
ATOM 887 C CA . SER A 1 110 ? -23.031 -8.604 34.296 1.00 96.19 110 SER A CA 1
ATOM 888 C C . SER A 1 110 ? -22.957 -8.855 35.805 1.00 96.19 110 SER A C 1
ATOM 890 O O . SER A 1 110 ? -23.877 -9.450 36.365 1.00 96.19 110 SER A O 1
ATOM 892 N N . ASP A 1 111 ? -21.889 -8.402 36.470 1.00 97.06 111 ASP A N 1
ATOM 893 C CA . ASP A 1 111 ? -21.729 -8.548 37.924 1.00 97.06 111 ASP A CA 1
ATOM 894 C C . ASP A 1 111 ? -22.867 -7.821 38.668 1.00 97.06 111 ASP A C 1
ATOM 896 O O . ASP A 1 111 ? -23.499 -8.383 39.564 1.00 97.06 111 ASP A O 1
ATOM 900 N N . LEU A 1 112 ? -23.190 -6.594 38.246 1.00 96.44 112 LEU A N 1
ATOM 901 C CA . LEU A 1 112 ? -24.255 -5.786 38.841 1.00 96.44 112 LEU A CA 1
ATOM 902 C C . LEU A 1 112 ? -25.658 -6.339 38.546 1.00 96.44 112 LEU A C 1
ATOM 904 O O . LEU A 1 112 ? -26.528 -6.296 39.410 1.00 96.44 112 LEU A O 1
ATOM 908 N N . GLU A 1 113 ? -25.889 -6.886 37.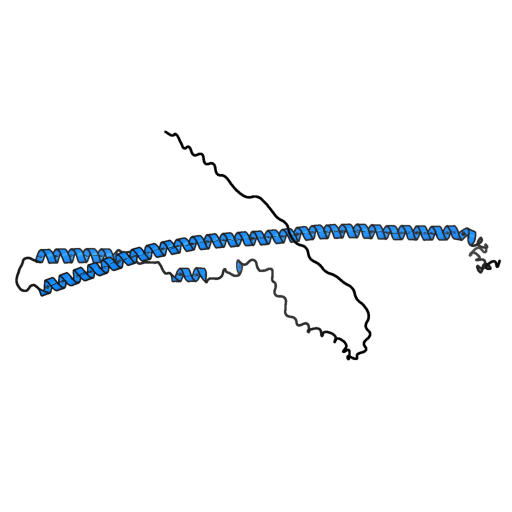352 1.00 96.50 113 GLU A N 1
ATOM 909 C CA . GLU A 1 113 ? -27.143 -7.569 37.012 1.00 96.50 113 GLU A CA 1
ATOM 910 C C . GLU A 1 113 ? -27.374 -8.815 37.875 1.00 96.50 113 GLU A C 1
ATOM 912 O O . GLU A 1 113 ? -28.504 -9.061 38.300 1.00 96.50 113 GLU A O 1
ATOM 917 N N . SER A 1 114 ? -26.324 -9.596 38.150 1.00 97.50 114 SER A N 1
ATOM 918 C CA . SER A 1 114 ? -26.410 -10.752 39.052 1.00 97.50 114 SER A CA 1
ATOM 919 C C . SER A 1 114 ? -26.768 -10.322 40.473 1.00 97.50 114 SER A C 1
ATOM 921 O O . SER A 1 114 ? -27.672 -10.883 41.084 1.00 97.50 114 SER A O 1
ATOM 923 N N . ASP A 1 115 ? -26.091 -9.293 40.973 1.00 97.06 115 ASP A N 1
ATOM 924 C CA . ASP A 1 115 ? -26.288 -8.737 42.311 1.00 97.06 115 ASP A CA 1
ATOM 925 C C . ASP A 1 115 ? -27.695 -8.121 42.489 1.00 97.06 115 ASP A C 1
ATOM 927 O O . ASP A 1 115 ? -28.344 -8.292 43.522 1.00 97.06 115 ASP A O 1
ATOM 931 N N . ILE A 1 116 ? -28.239 -7.484 41.442 1.00 97.12 116 ILE A N 1
ATOM 932 C CA . ILE A 1 116 ? -29.640 -7.033 41.415 1.00 97.12 116 ILE A CA 1
ATOM 933 C C . ILE A 1 116 ? -30.602 -8.222 41.516 1.00 97.12 116 ILE A C 1
ATOM 935 O O . ILE A 1 116 ? -31.533 -8.167 42.316 1.00 97.12 116 ILE A O 1
ATOM 939 N N . LYS A 1 117 ? -30.385 -9.293 40.740 1.00 96.88 117 LYS A N 1
ATOM 940 C CA . LYS A 1 117 ? -31.243 -10.491 40.782 1.00 96.88 117 LYS A CA 1
ATOM 941 C C . LYS A 1 117 ? -31.202 -11.181 42.144 1.00 96.88 117 LYS A C 1
ATOM 943 O O . LYS A 1 117 ? -32.235 -11.647 42.616 1.00 96.88 117 LYS A O 1
ATOM 948 N N . GLU A 1 118 ? -30.036 -11.229 42.786 1.00 96.19 118 GLU A N 1
ATOM 949 C CA . GLU A 1 118 ? -29.891 -11.748 44.148 1.00 96.19 118 GLU A CA 1
ATOM 950 C C . GLU A 1 118 ? -30.708 -10.916 45.145 1.00 96.19 118 GLU A C 1
ATOM 952 O O . GLU A 1 118 ? -31.496 -11.469 45.911 1.00 96.19 118 GLU A O 1
ATOM 957 N N . HIS A 1 119 ? -30.595 -9.585 45.105 1.00 94.62 119 HIS A N 1
ATOM 958 C CA . HIS A 1 119 ? -31.376 -8.707 45.983 1.00 94.62 119 HIS A CA 1
ATOM 959 C C . HIS A 1 119 ? -32.884 -8.767 45.720 1.00 94.62 119 HIS A C 1
ATOM 961 O O . HIS A 1 119 ? -33.664 -8.743 46.670 1.00 94.62 119 HIS A O 1
ATOM 967 N N . GLU A 1 120 ? -33.305 -8.885 44.459 1.00 95.06 120 GLU A N 1
ATOM 968 C CA . GLU A 1 120 ? -34.708 -9.121 44.100 1.00 95.06 120 GLU A CA 1
ATOM 969 C C . GLU A 1 120 ? -35.215 -10.451 44.670 1.00 95.06 120 GLU A C 1
ATOM 971 O O . GLU A 1 120 ? -36.286 -10.495 45.274 1.00 95.06 120 GLU A O 1
ATOM 976 N N . SER A 1 121 ? -34.425 -11.522 44.543 1.00 95.06 121 SER A N 1
ATOM 977 C CA . SER A 1 121 ? -34.750 -12.831 45.116 1.00 95.06 121 SER A CA 1
ATOM 978 C C . SER A 1 121 ? -34.851 -12.783 46.642 1.00 95.06 121 SER A C 1
ATOM 980 O O . SER A 1 121 ? -35.777 -13.362 47.207 1.00 95.06 121 SER A O 1
ATOM 982 N N . ASN A 1 122 ? -33.934 -12.085 47.314 1.00 92.12 122 ASN A N 1
ATOM 983 C CA . ASN A 1 122 ? -33.955 -11.936 48.770 1.00 92.12 122 ASN A CA 1
ATOM 984 C C . ASN A 1 122 ? -35.206 -11.180 49.238 1.00 92.12 122 ASN A C 1
ATOM 986 O O . ASN A 1 122 ? -35.827 -11.588 50.213 1.00 92.12 122 ASN A O 1
ATOM 990 N N . LEU A 1 123 ? -35.624 -10.131 48.521 1.00 89.75 123 LEU A N 1
ATOM 991 C CA . LEU A 1 123 ? -36.869 -9.411 48.814 1.00 89.75 123 LEU A CA 1
ATOM 992 C C . LEU A 1 123 ? -38.099 -10.324 48.725 1.00 89.75 123 LEU A C 1
ATOM 994 O O . LEU A 1 123 ? -38.925 -10.324 49.632 1.00 89.75 123 LEU A O 1
ATOM 998 N N . ILE A 1 124 ? -38.187 -11.142 47.672 1.00 90.38 124 ILE A N 1
ATOM 999 C CA . ILE A 1 124 ? -39.281 -12.111 47.504 1.00 90.38 124 ILE A CA 1
ATOM 1000 C C . ILE A 1 124 ? -39.281 -13.136 48.642 1.00 90.38 124 ILE A C 1
ATOM 1002 O O . ILE A 1 124 ? -40.341 -13.503 49.144 1.00 90.38 124 ILE A O 1
ATOM 1006 N N . LEU A 1 125 ? -38.103 -13.598 49.060 1.00 88.88 125 LEU A N 1
ATOM 1007 C CA . LEU A 1 125 ? -37.974 -14.550 50.156 1.00 88.88 125 LEU A CA 1
ATOM 1008 C C . LEU A 1 125 ? -38.456 -13.945 51.487 1.00 88.88 125 LEU A C 1
ATOM 1010 O O . LEU A 1 125 ? -39.209 -14.594 52.208 1.00 88.88 125 LEU A O 1
ATOM 1014 N N . LEU A 1 126 ? -38.100 -12.690 51.782 1.00 85.25 126 LEU A N 1
ATOM 1015 C CA . LEU A 1 126 ? -38.606 -11.974 52.962 1.00 85.25 126 LEU A CA 1
ATOM 1016 C C . LEU A 1 126 ? -40.128 -11.785 52.904 1.00 85.25 126 LEU A C 1
ATOM 1018 O O . LEU A 1 126 ? -40.791 -11.831 53.936 1.00 85.25 126 LEU A O 1
ATOM 1022 N N . ASP A 1 127 ? -40.713 -11.599 51.720 1.00 82.19 127 ASP A N 1
ATOM 1023 C CA . ASP A 1 127 ? -42.172 -11.544 51.567 1.00 82.19 127 ASP A CA 1
ATOM 1024 C C . ASP A 1 127 ? -42.849 -12.905 51.813 1.00 82.19 127 ASP A C 1
ATOM 1026 O O . ASP A 1 127 ? -44.001 -12.937 52.230 1.00 82.19 127 ASP A O 1
ATOM 1030 N N . GLN A 1 128 ? -42.150 -14.024 51.588 1.00 84.75 128 GLN A N 1
ATOM 1031 C CA . GLN A 1 128 ? -42.684 -15.381 51.775 1.00 84.75 128 GLN A CA 1
ATOM 1032 C C . GLN A 1 128 ? -42.555 -15.920 53.204 1.00 84.75 128 GLN A C 1
ATOM 1034 O O . GLN A 1 128 ? -43.353 -16.765 53.599 1.00 84.75 128 GLN A O 1
ATOM 1039 N N . ILE A 1 129 ? -41.534 -15.501 53.960 1.00 79.69 129 ILE A N 1
ATOM 1040 C CA . ILE A 1 129 ? -41.256 -16.047 55.301 1.00 79.69 129 ILE A CA 1
ATOM 1041 C C . ILE A 1 129 ? -42.131 -15.385 56.388 1.00 79.69 129 ILE A C 1
ATOM 1043 O O . ILE A 1 129 ? -42.279 -15.941 57.475 1.00 79.69 129 ILE A O 1
ATOM 1047 N N . HIS A 1 130 ? -42.749 -14.231 56.111 1.00 65.12 130 HIS A N 1
ATOM 1048 C CA . HIS A 1 130 ? -43.406 -13.411 57.135 1.00 65.12 130 HIS A CA 1
ATOM 1049 C C . HIS A 1 130 ? -44.924 -13.341 56.988 1.00 65.12 130 HIS A C 1
ATOM 1051 O O . HIS A 1 130 ? -45.416 -12.669 56.084 1.00 65.12 130 HIS A O 1
ATOM 1057 N N . ASP A 1 131 ? -45.632 -13.931 57.958 1.00 56.19 131 ASP A N 1
ATOM 1058 C CA . ASP A 1 131 ? -47.037 -13.620 58.258 1.00 56.19 131 ASP A CA 1
ATOM 1059 C C . ASP A 1 131 ? -47.216 -12.782 59.553 1.00 56.19 131 ASP A C 1
ATOM 1061 O O . ASP A 1 131 ? -48.241 -12.119 59.650 1.00 56.19 131 ASP A O 1
ATOM 1065 N N . ASP A 1 132 ? -46.264 -12.698 60.513 1.00 57.56 132 ASP A N 1
ATOM 1066 C CA . ASP A 1 132 ? -46.606 -12.144 61.855 1.00 57.56 132 ASP A CA 1
ATOM 1067 C C . ASP A 1 132 ? -45.547 -11.353 62.692 1.00 57.56 132 ASP A C 1
ATOM 1069 O O . ASP A 1 132 ? -45.942 -10.789 63.714 1.00 57.56 132 ASP A O 1
ATOM 1073 N N . ASP A 1 133 ? -44.258 -11.195 62.321 1.00 57.88 133 ASP A N 1
ATOM 1074 C CA . ASP A 1 133 ? -43.256 -10.529 63.202 1.00 57.88 133 ASP A CA 1
ATOM 1075 C C . ASP A 1 133 ? -42.624 -9.220 62.649 1.00 57.88 133 ASP A C 1
ATOM 1077 O O . ASP A 1 133 ? -41.946 -9.171 61.627 1.00 57.88 133 ASP A O 1
ATOM 1081 N N . PHE A 1 134 ? -42.790 -8.119 63.397 1.00 55.53 134 PHE A N 1
ATOM 1082 C CA . PHE A 1 134 ? -42.498 -6.716 63.027 1.00 55.53 134 PHE A CA 1
ATOM 1083 C C . PHE A 1 134 ? -41.002 -6.304 62.937 1.00 55.53 134 PHE A C 1
ATOM 1085 O O . PHE A 1 134 ? -40.694 -5.112 62.851 1.00 55.53 134 PHE A O 1
ATOM 1092 N N . SER A 1 135 ? -40.051 -7.242 62.960 1.00 63.44 135 SER A N 1
ATOM 1093 C CA . SER A 1 135 ? -38.612 -6.942 63.128 1.00 63.44 135 SER A CA 1
ATOM 1094 C C . SER A 1 135 ? -37.858 -6.587 61.833 1.00 63.44 135 SER A C 1
ATOM 1096 O O . SER A 1 135 ? -36.770 -6.017 61.901 1.00 63.44 135 SER A O 1
ATOM 1098 N N . GLU A 1 136 ? -38.416 -6.877 60.655 1.00 69.94 136 GLU A N 1
ATOM 1099 C CA . GLU A 1 136 ? -37.687 -6.813 59.372 1.00 69.94 136 GLU A CA 1
ATOM 1100 C C . GLU A 1 136 ? -38.006 -5.601 58.480 1.00 69.94 136 GLU A C 1
ATOM 1102 O O . GLU A 1 136 ? -37.398 -5.425 57.424 1.00 69.94 136 GLU A O 1
ATOM 1107 N N . VAL A 1 137 ? -38.919 -4.708 58.885 1.00 79.81 137 VAL A N 1
ATOM 1108 C CA . VAL A 1 137 ? -39.290 -3.519 58.079 1.00 79.81 137 VAL A CA 1
ATOM 1109 C C . VAL A 1 137 ? -38.063 -2.668 57.726 1.00 79.81 137 VAL A C 1
ATOM 1111 O O . VAL A 1 137 ? -37.967 -2.109 56.630 1.00 79.81 137 VAL A O 1
ATOM 1114 N N . LYS A 1 138 ? -37.098 -2.597 58.650 1.00 84.00 138 LYS A N 1
ATOM 1115 C CA . LYS A 1 138 ? -35.819 -1.922 58.434 1.00 84.00 138 LYS A CA 1
ATOM 1116 C C . LYS A 1 138 ? -34.969 -2.634 57.374 1.00 84.00 138 LYS A C 1
ATOM 1118 O O . LYS A 1 138 ? -34.497 -1.967 56.459 1.00 84.00 138 LYS A O 1
ATOM 1123 N N . GLU A 1 139 ? -34.829 -3.956 57.458 1.00 82.94 139 GLU A N 1
ATOM 1124 C CA . GLU A 1 139 ? -34.046 -4.761 56.507 1.00 82.94 139 GLU A CA 1
ATOM 1125 C C . GLU A 1 139 ? -34.632 -4.693 55.089 1.00 82.94 139 GLU A C 1
ATOM 1127 O O . GLU A 1 139 ? -33.897 -4.489 54.122 1.00 82.94 139 GLU A O 1
ATOM 1132 N N . ARG A 1 140 ? -35.966 -4.737 54.953 1.00 85.81 140 ARG A N 1
ATOM 1133 C CA . ARG A 1 140 ? -36.652 -4.546 53.661 1.00 85.81 140 ARG A CA 1
ATOM 1134 C C . ARG A 1 140 ? -36.381 -3.172 53.055 1.00 85.81 140 ARG A C 1
ATOM 1136 O O . ARG A 1 140 ? -36.117 -3.067 51.859 1.00 85.81 140 ARG A O 1
ATOM 1143 N N . SER A 1 141 ? -36.441 -2.118 53.871 1.00 88.06 141 SER A N 1
ATOM 1144 C CA . SER A 1 141 ? -36.152 -0.750 53.425 1.00 88.06 141 SER A CA 1
ATOM 1145 C C . SER A 1 141 ? -34.695 -0.599 52.967 1.00 88.06 141 SER A C 1
ATOM 1147 O O . SER A 1 141 ? -34.429 -0.002 51.922 1.00 88.06 141 SER A O 1
ATOM 1149 N N . GLU A 1 142 ? -33.750 -1.194 53.700 1.00 90.88 142 GLU A N 1
ATOM 1150 C CA . GLU A 1 142 ? -32.326 -1.203 53.346 1.00 90.88 142 GLU A CA 1
ATOM 1151 C C . GLU A 1 142 ? -32.066 -1.957 52.031 1.00 90.88 142 GLU A C 1
ATOM 1153 O O . GLU A 1 142 ? -31.406 -1.414 51.139 1.00 90.88 142 GLU A O 1
ATOM 1158 N N . LEU A 1 143 ? -32.648 -3.151 51.854 1.00 90.44 143 LEU A N 1
ATOM 1159 C CA . LEU A 1 143 ? -32.545 -3.921 50.609 1.00 90.44 143 LEU A CA 1
ATOM 1160 C C . LEU A 1 143 ? -33.170 -3.186 49.420 1.00 90.44 143 LEU A C 1
ATOM 1162 O O . LEU A 1 143 ? -32.552 -3.111 48.359 1.00 90.44 143 LEU A O 1
ATOM 1166 N N . ALA A 1 144 ? -34.357 -2.597 49.587 1.00 92.19 144 ALA A N 1
ATOM 1167 C CA . ALA A 1 144 ? -35.029 -1.843 48.529 1.00 92.19 144 ALA A CA 1
ATOM 1168 C C . ALA A 1 144 ? -34.232 -0.594 48.112 1.00 92.19 144 ALA A C 1
ATOM 1170 O O . ALA A 1 144 ? -34.119 -0.293 46.920 1.00 92.19 144 ALA A O 1
ATOM 1171 N N . SER A 1 145 ? -33.640 0.108 49.084 1.00 94.12 145 SER A N 1
ATOM 1172 C CA . SER A 1 145 ? -32.749 1.243 48.834 1.00 94.12 145 SER A CA 1
ATOM 1173 C C . SER A 1 145 ? -31.500 0.814 48.055 1.00 94.12 145 SER A C 1
ATOM 1175 O O . SER A 1 145 ? -31.199 1.392 47.009 1.00 94.12 145 SER A O 1
ATOM 1177 N N . SER A 1 146 ? -30.820 -0.254 48.496 1.00 94.75 146 SER A N 1
ATOM 1178 C CA . SER A 1 146 ? -29.626 -0.785 47.822 1.00 94.75 146 SER A CA 1
ATOM 1179 C C . SER A 1 146 ? -29.927 -1.273 46.402 1.00 94.75 146 SER A C 1
ATOM 1181 O O . SER A 1 146 ? -29.177 -1.000 45.467 1.00 94.75 146 SER A O 1
ATOM 1183 N N . LEU A 1 147 ? -31.063 -1.943 46.206 1.00 95.56 147 LEU A N 1
ATOM 1184 C CA . LEU A 1 147 ? -31.531 -2.397 44.899 1.00 95.56 147 LEU A CA 1
ATOM 1185 C C . LEU A 1 147 ? -31.761 -1.206 43.956 1.00 95.56 147 LEU A C 1
ATOM 1187 O O . LEU A 1 147 ? -31.298 -1.220 42.814 1.00 95.56 147 LEU A O 1
ATOM 1191 N N . SER A 1 148 ? -32.425 -0.152 44.438 1.00 95.75 148 SER A N 1
ATOM 1192 C CA . SER A 1 148 ? -32.624 1.089 43.681 1.00 95.75 148 SER A CA 1
ATOM 1193 C C . SER A 1 148 ? -31.290 1.735 43.289 1.00 95.75 148 SER A C 1
ATOM 1195 O O . SER A 1 148 ? -31.082 2.075 42.124 1.00 95.75 148 SER A O 1
ATOM 1197 N N . GLU A 1 149 ? -30.340 1.831 44.224 1.00 96.56 149 GLU A N 1
ATOM 1198 C CA . GLU A 1 149 ? -28.991 2.332 43.949 1.00 96.56 149 GLU A CA 1
ATOM 1199 C C . GLU A 1 149 ? -28.287 1.505 42.863 1.00 96.56 149 GLU A C 1
ATOM 1201 O O . GLU A 1 149 ? -27.762 2.066 41.899 1.00 96.56 149 GLU A O 1
ATOM 1206 N N . LYS A 1 150 ? -28.312 0.173 42.971 1.00 96.12 150 LYS A N 1
ATOM 1207 C CA . LYS A 1 150 ? -27.698 -0.737 41.995 1.00 96.12 150 LYS A CA 1
ATOM 1208 C C . LYS A 1 150 ? -28.336 -0.602 40.614 1.00 96.12 150 LYS A C 1
ATOM 1210 O O . LYS A 1 150 ? -27.612 -0.503 39.627 1.00 96.12 150 LYS A O 1
ATOM 1215 N N . LYS A 1 151 ? -29.667 -0.503 40.526 1.00 96.19 151 LYS A N 1
ATOM 1216 C CA . LYS A 1 151 ? -30.376 -0.238 39.260 1.00 96.19 151 LYS A CA 1
ATOM 1217 C C . LYS A 1 151 ? -29.975 1.102 38.648 1.00 96.19 151 LYS A C 1
ATOM 1219 O O . LYS A 1 151 ? -29.737 1.170 37.444 1.00 96.19 151 LYS A O 1
ATOM 1224 N N . ASN A 1 152 ? -29.826 2.141 39.466 1.00 95.75 152 ASN A N 1
ATOM 1225 C CA . ASN A 1 152 ? -29.351 3.444 39.001 1.00 95.75 152 ASN A CA 1
ATOM 1226 C C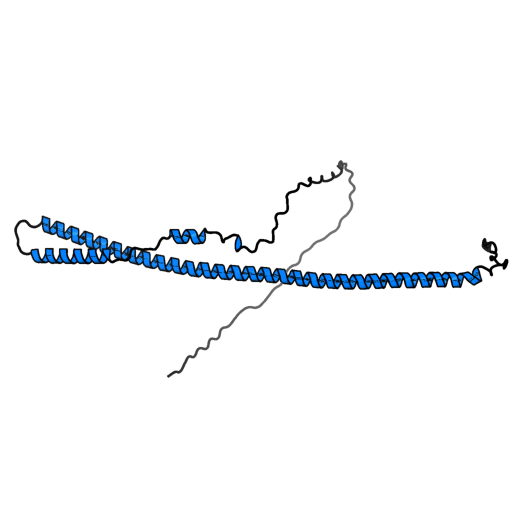 . ASN A 1 152 ? -27.901 3.375 38.506 1.00 95.75 152 ASN A C 1
ATOM 1228 O O . ASN A 1 152 ? -27.588 3.935 37.458 1.00 95.75 152 ASN A O 1
ATOM 1232 N N . ARG A 1 153 ? -27.018 2.649 39.206 1.00 95.50 153 ARG A N 1
ATOM 1233 C CA . ARG A 1 153 ? -25.632 2.418 38.766 1.00 95.50 153 ARG A CA 1
ATOM 1234 C C . ARG A 1 153 ? -25.573 1.635 37.456 1.00 95.50 153 ARG A C 1
ATOM 1236 O O . ARG A 1 153 ? -24.771 1.989 36.600 1.00 95.50 153 ARG A O 1
ATOM 1243 N N . LEU A 1 154 ? -26.432 0.630 37.284 1.00 94.44 154 LEU A N 1
ATOM 1244 C CA . LEU A 1 154 ? -26.545 -0.152 36.052 1.00 94.44 154 LEU A CA 1
ATOM 1245 C C . LEU A 1 154 ? -26.998 0.729 34.885 1.00 94.44 154 LEU A C 1
ATOM 1247 O O . LEU A 1 154 ? -26.396 0.686 33.817 1.00 94.44 154 LEU A O 1
ATOM 1251 N N . ALA A 1 155 ? -28.009 1.573 35.108 1.00 93.25 155 ALA A N 1
ATOM 1252 C CA . ALA A 1 155 ? -28.498 2.532 34.120 1.00 93.25 155 ALA A CA 1
ATOM 1253 C C . ALA A 1 155 ? -27.478 3.640 33.794 1.00 93.25 155 ALA A C 1
ATOM 1255 O O . ALA A 1 155 ? -27.504 4.195 32.699 1.00 93.25 155 ALA A O 1
ATOM 1256 N N . ALA A 1 156 ? -26.579 3.959 34.731 1.00 94.38 156 ALA A N 1
ATOM 1257 C CA . ALA A 1 156 ? -25.507 4.931 34.543 1.00 94.38 156 ALA A CA 1
ATOM 1258 C C . ALA A 1 156 ? -24.270 4.357 33.828 1.00 94.38 156 ALA A C 1
ATOM 1260 O O . ALA A 1 156 ? -23.380 5.128 33.458 1.00 94.38 156 ALA A O 1
ATOM 1261 N N . LEU A 1 157 ? -24.177 3.032 33.636 1.00 91.75 157 LEU A N 1
ATOM 1262 C CA . LEU A 1 157 ? -23.081 2.455 32.863 1.00 91.75 157 LEU A CA 1
ATOM 1263 C C . LEU A 1 157 ? -23.173 2.932 31.407 1.00 91.75 157 LEU A C 1
ATOM 1265 O O . LEU A 1 157 ? -24.253 2.909 30.813 1.00 91.75 157 LEU A O 1
ATOM 1269 N N . PRO A 1 158 ? -22.050 3.356 30.806 1.00 87.12 158 PRO A N 1
ATOM 1270 C CA . PRO A 1 158 ? -22.053 3.792 29.421 1.00 87.12 158 PRO A CA 1
ATOM 1271 C C . PRO A 1 158 ? -22.482 2.632 28.520 1.00 87.12 158 PRO A C 1
ATOM 1273 O O . PRO A 1 158 ? -21.921 1.537 28.596 1.00 87.12 158 PRO A O 1
ATOM 1276 N N . ALA A 1 159 ? -23.455 2.880 27.642 1.00 76.56 159 ALA A N 1
ATOM 1277 C CA . ALA A 1 159 ? -23.769 1.948 26.571 1.00 76.56 159 ALA A CA 1
ATOM 1278 C C . ALA A 1 159 ? -22.517 1.781 25.701 1.00 76.56 159 ALA A C 1
ATOM 1280 O O . ALA A 1 159 ? -21.941 2.768 25.235 1.00 76.56 159 ALA A O 1
ATOM 1281 N N . SER A 1 160 ? -22.066 0.539 25.522 1.00 74.06 160 SER A N 1
ATOM 1282 C CA . SER A 1 160 ? -20.907 0.271 24.681 1.00 74.06 160 SER A CA 1
ATOM 1283 C C . SER A 1 160 ? -21.193 0.711 23.249 1.00 74.06 160 SER A C 1
ATOM 1285 O O . SER A 1 160 ? -22.051 0.145 22.579 1.00 74.06 160 SER A O 1
ATOM 1287 N N . SER A 1 161 ? -20.439 1.696 22.771 1.00 74.50 161 SER A N 1
ATOM 1288 C CA . SER A 1 161 ? -20.407 2.084 21.361 1.00 74.50 161 SER A CA 1
ATOM 1289 C C . SER A 1 161 ? -19.436 1.225 20.543 1.00 74.50 161 SER A C 1
ATOM 1291 O O . SER A 1 161 ? -19.159 1.544 19.392 1.00 74.50 161 SER A O 1
ATOM 1293 N N . PHE A 1 162 ? -18.830 0.198 21.148 1.00 83.25 162 PHE A N 1
ATOM 1294 C CA . PHE A 1 162 ? -17.869 -0.660 20.472 1.00 83.25 162 PHE A CA 1
ATOM 1295 C C . PHE A 1 162 ? -18.613 -1.682 19.612 1.00 83.25 162 PHE A C 1
ATOM 1297 O O . PHE A 1 162 ? -19.158 -2.654 20.136 1.00 83.25 162 PHE A O 1
ATOM 1304 N N . ASN A 1 163 ? -18.616 -1.464 18.298 1.00 79.44 163 ASN A N 1
ATOM 1305 C CA . ASN A 1 163 ? -19.094 -2.429 17.319 1.00 79.44 163 ASN A CA 1
ATOM 1306 C C . ASN A 1 163 ? -17.897 -3.036 16.562 1.00 79.44 163 ASN A C 1
ATOM 1308 O O . ASN A 1 163 ? -17.248 -2.335 15.784 1.00 79.44 163 ASN A O 1
ATOM 1312 N N . PRO A 1 164 ? -17.593 -4.333 16.745 1.00 73.19 164 PRO A N 1
ATOM 1313 C CA . PRO A 1 164 ? -16.525 -5.002 16.003 1.00 73.19 164 PRO A CA 1
ATOM 1314 C C . PRO A 1 164 ? -16.707 -4.957 14.480 1.00 73.19 164 PRO A C 1
ATOM 1316 O O . PRO A 1 164 ? -15.720 -5.017 13.747 1.00 73.19 164 PRO A O 1
ATOM 1319 N N . GLN A 1 165 ? -17.949 -4.847 14.000 1.00 79.62 165 GLN A N 1
ATOM 1320 C CA . GLN A 1 165 ? -18.248 -4.872 12.571 1.00 79.62 165 GLN A CA 1
ATOM 1321 C C . GLN A 1 165 ? -17.768 -3.608 11.845 1.00 79.62 165 GLN A C 1
ATOM 1323 O O . GLN A 1 165 ? -17.269 -3.714 10.727 1.00 79.62 165 GLN A O 1
ATOM 1328 N N . ASP A 1 166 ? -17.804 -2.452 12.513 1.00 79.19 166 ASP A N 1
ATOM 1329 C CA . ASP A 1 166 ? -17.321 -1.177 11.962 1.00 79.19 166 ASP A CA 1
ATOM 1330 C C . ASP A 1 166 ? -15.820 -1.246 11.614 1.00 79.19 166 ASP A C 1
ATOM 1332 O O . ASP A 1 166 ? -15.332 -0.564 10.716 1.00 79.19 166 ASP A O 1
ATOM 1336 N N . PHE A 1 167 ? -15.068 -2.111 12.301 1.00 74.69 167 PHE A N 1
ATOM 1337 C CA . PHE A 1 167 ? -13.651 -2.337 12.020 1.00 74.69 167 PHE A CA 1
ATOM 1338 C C . PHE A 1 167 ? -13.413 -3.389 10.934 1.00 74.69 167 PHE A C 1
ATOM 1340 O O . PHE A 1 167 ? -12.376 -3.347 10.275 1.00 74.69 167 PHE A O 1
ATOM 1347 N N . ALA A 1 168 ? -14.342 -4.325 10.724 1.00 76.50 168 ALA A N 1
ATOM 1348 C CA . ALA A 1 168 ? -14.238 -5.309 9.648 1.00 76.50 168 ALA A CA 1
ATOM 1349 C C . ALA A 1 168 ? -14.346 -4.638 8.270 1.00 76.50 168 ALA A C 1
ATOM 1351 O O . ALA A 1 168 ? -13.622 -5.007 7.344 1.00 76.50 168 ALA A O 1
ATOM 1352 N N . GLU A 1 169 ? -15.193 -3.613 8.155 1.00 79.12 169 GLU A N 1
ATOM 1353 C CA . GLU A 1 169 ? -15.316 -2.797 6.944 1.00 79.12 169 GLU A CA 1
ATOM 1354 C C . GLU A 1 169 ? -13.987 -2.119 6.595 1.00 79.12 169 GLU A C 1
ATOM 1356 O O . GLU A 1 169 ? -13.532 -2.242 5.467 1.00 79.12 169 GLU A O 1
ATOM 1361 N N . PHE A 1 170 ? -13.260 -1.566 7.570 1.00 72.50 170 PHE A N 1
ATOM 1362 C CA . PHE A 1 170 ? -11.948 -0.946 7.330 1.00 72.50 170 PHE A CA 1
ATOM 1363 C C . PHE A 1 170 ? -10.898 -1.900 6.724 1.00 72.50 170 PHE A C 1
ATOM 1365 O O . PHE A 1 170 ? -10.073 -1.486 5.914 1.00 72.50 170 PHE A O 1
ATOM 1372 N N . PHE A 1 171 ? -10.899 -3.182 7.107 1.00 72.00 171 PHE A N 1
ATOM 1373 C CA . PHE A 1 171 ? -9.947 -4.167 6.566 1.00 72.00 171 PHE A CA 1
ATOM 1374 C C . PHE A 1 171 ? -10.408 -4.817 5.257 1.00 72.00 171 PHE A C 1
ATOM 1376 O O . PHE A 1 171 ? -9.619 -5.507 4.609 1.00 72.00 171 PHE A O 1
ATOM 1383 N N . THR A 1 172 ? -11.673 -4.633 4.885 1.00 77.38 172 THR A N 1
ATOM 1384 C CA . THR A 1 172 ? -12.263 -5.192 3.660 1.00 77.38 172 THR A CA 1
ATOM 1385 C C . THR A 1 172 ? -12.477 -4.133 2.584 1.00 77.38 172 THR A C 1
ATOM 1387 O O . THR A 1 172 ? -12.532 -4.466 1.398 1.00 77.38 172 THR A O 1
ATOM 1390 N N . GLU A 1 173 ? -12.518 -2.860 2.971 1.00 70.50 173 GLU A N 1
ATOM 1391 C CA . GLU A 1 173 ? -12.542 -1.722 2.072 1.00 70.50 173 GLU A CA 1
ATOM 1392 C C . GLU A 1 173 ? -11.193 -1.633 1.353 1.00 70.50 173 GLU A C 1
ATOM 1394 O O . GLU A 1 173 ? -10.135 -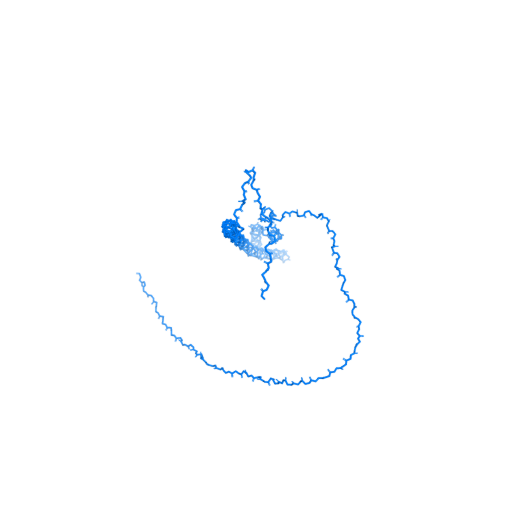1.364 1.926 1.00 70.50 173 GLU A O 1
ATOM 1399 N N . SER A 1 174 ? -11.218 -1.943 0.059 1.00 57.06 174 SER A N 1
ATOM 1400 C CA . SER A 1 174 ? -10.052 -1.749 -0.793 1.00 57.06 174 SER A CA 1
ATOM 1401 C C . SER A 1 174 ? -9.797 -0.248 -0.948 1.00 57.06 174 SER A C 1
ATOM 1403 O O . SER A 1 174 ? -10.763 0.511 -1.061 1.00 57.06 174 SER A O 1
ATOM 1405 N N . PRO A 1 175 ? -8.527 0.200 -1.011 1.00 60.72 175 PRO A N 1
ATOM 1406 C CA . PRO A 1 175 ? -8.228 1.603 -1.255 1.00 60.72 175 PRO A CA 1
ATOM 1407 C C . PRO A 1 175 ? -8.960 2.086 -2.515 1.00 60.72 175 PRO A C 1
ATOM 1409 O O . PRO A 1 175 ? -9.005 1.338 -3.502 1.00 60.72 175 PRO A O 1
ATOM 1412 N N . PRO A 1 176 ? -9.512 3.313 -2.526 1.00 58.16 176 PRO A N 1
ATOM 1413 C CA . PRO A 1 176 ? -10.157 3.844 -3.714 1.00 58.16 176 PRO A CA 1
ATOM 1414 C C . PRO A 1 176 ? -9.172 3.795 -4.886 1.00 58.16 176 PRO A C 1
ATOM 1416 O O . PRO A 1 176 ? -8.028 4.247 -4.780 1.00 58.16 176 PRO A O 1
ATOM 1419 N N . LEU A 1 177 ? -9.622 3.242 -6.017 1.00 52.62 177 LEU A N 1
ATOM 1420 C CA . LEU A 1 177 ? -8.808 3.046 -7.225 1.00 52.62 177 LEU A CA 1
ATOM 1421 C C . LEU A 1 177 ? -8.162 4.351 -7.727 1.00 52.62 177 LEU A C 1
ATOM 1423 O O . LEU A 1 177 ? -7.164 4.303 -8.435 1.00 52.62 177 LEU A O 1
ATOM 1427 N N . SER A 1 178 ? -8.687 5.509 -7.317 1.00 50.06 178 SER A N 1
ATOM 1428 C CA . SER A 1 178 ? -8.155 6.839 -7.622 1.00 50.06 178 SER A CA 1
ATOM 1429 C C . SER A 1 178 ? -6.876 7.226 -6.860 1.00 50.06 178 SER A C 1
ATOM 1431 O O . SER A 1 178 ? -6.227 8.184 -7.263 1.00 50.06 178 SER A O 1
ATOM 1433 N N . GLU A 1 179 ? -6.503 6.533 -5.774 1.00 50.31 179 GLU A N 1
ATOM 1434 C CA . GLU A 1 179 ? -5.203 6.716 -5.085 1.00 50.31 179 GLU A CA 1
ATOM 1435 C C . GLU A 1 179 ? -4.150 5.684 -5.536 1.00 50.31 179 GLU A C 1
ATOM 1437 O O . GLU A 1 179 ? -2.958 5.842 -5.260 1.00 50.31 179 GLU A O 1
ATOM 1442 N N . SER A 1 180 ? -4.559 4.644 -6.272 1.00 51.09 180 SER A N 1
ATOM 1443 C CA . SER A 1 180 ? -3.619 3.790 -6.996 1.00 51.09 180 SER A CA 1
ATOM 1444 C C . SER A 1 180 ? -3.129 4.570 -8.213 1.00 51.09 180 SER A C 1
ATOM 1446 O O . SER A 1 180 ? -3.834 4.639 -9.211 1.00 51.09 180 SER A O 1
ATOM 1448 N N . GLY A 1 181 ? -1.934 5.167 -8.140 1.00 52.72 181 GLY A N 1
ATOM 1449 C CA . GLY A 1 181 ? -1.216 5.812 -9.260 1.00 52.72 181 GLY A CA 1
ATOM 1450 C C . GLY A 1 181 ? -0.809 4.832 -10.379 1.00 52.72 181 GLY A C 1
ATOM 1451 O O . GLY A 1 181 ? 0.365 4.720 -10.757 1.00 52.72 181 GLY A O 1
ATOM 1452 N N . LEU A 1 182 ? -1.788 4.049 -10.832 1.00 50.28 182 LEU A N 1
ATOM 1453 C CA . LEU A 1 182 ? -1.749 2.961 -11.801 1.00 50.28 182 LEU A CA 1
ATOM 1454 C C . LEU A 1 182 ? -2.442 3.367 -13.115 1.00 50.28 182 LEU A C 1
ATOM 1456 O O . LEU A 1 182 ? -2.888 2.529 -13.887 1.00 50.28 182 LEU A O 1
ATOM 1460 N N . ASP A 1 183 ? -2.510 4.663 -13.386 1.00 56.09 183 ASP A N 1
ATOM 1461 C CA . ASP A 1 183 ? -3.021 5.289 -14.607 1.00 56.09 183 ASP A CA 1
ATOM 1462 C C . ASP A 1 183 ? -2.114 5.082 -15.838 1.00 56.09 183 ASP A C 1
ATOM 1464 O O . ASP A 1 183 ? -2.488 5.413 -16.959 1.00 56.09 183 ASP A O 1
ATOM 1468 N N . TRP A 1 184 ? -0.937 4.474 -15.665 1.00 57.03 184 TRP A N 1
ATOM 1469 C CA . TRP A 1 184 ? 0.008 4.221 -16.761 1.00 57.03 184 TRP A CA 1
ATOM 1470 C C . TRP A 1 184 ? -0.331 3.003 -17.629 1.00 57.03 184 TRP A C 1
ATOM 1472 O O . TRP A 1 184 ? 0.235 2.855 -18.712 1.00 57.03 184 TRP A O 1
ATOM 1482 N N . ALA A 1 185 ? -1.236 2.129 -17.185 1.00 47.78 185 ALA A N 1
ATOM 1483 C CA . ALA A 1 185 ? -1.733 1.024 -17.998 1.00 47.78 185 ALA A CA 1
ATOM 1484 C C . ALA A 1 185 ? -2.966 1.492 -18.783 1.00 47.78 185 ALA A C 1
ATOM 1486 O O . ALA A 1 185 ? -4.105 1.230 -18.401 1.00 47.78 185 ALA A O 1
ATOM 1487 N N . GLY A 1 186 ? -2.735 2.227 -19.872 1.00 42.69 186 GLY A N 1
ATOM 1488 C CA . GLY A 1 186 ? -3.795 2.533 -20.832 1.00 42.69 186 GLY A CA 1
ATOM 1489 C C . GLY A 1 186 ? -4.405 1.244 -21.409 1.00 42.69 186 GLY A C 1
ATOM 1490 O O . GLY A 1 186 ? -3.698 0.236 -21.526 1.00 42.69 186 GLY A O 1
ATOM 1491 N N . PRO A 1 187 ? -5.699 1.243 -21.780 1.00 44.50 187 PRO A N 1
ATOM 1492 C CA . PRO A 1 187 ? -6.303 0.102 -22.449 1.00 44.50 187 PRO A CA 1
ATOM 1493 C C . PRO A 1 187 ? -5.631 -0.054 -23.816 1.00 44.50 187 PRO A C 1
ATOM 1495 O O . PRO A 1 187 ? -5.792 0.790 -24.695 1.00 44.50 187 PRO A O 1
ATOM 1498 N N . SER A 1 188 ? -4.848 -1.118 -23.994 1.00 47.50 188 SER A N 1
ATOM 1499 C CA . SER A 1 188 ? -4.499 -1.555 -25.342 1.00 47.50 188 SER A CA 1
ATOM 1500 C C . SER A 1 188 ? -5.749 -2.189 -25.929 1.00 47.50 188 SER A C 1
ATOM 1502 O O . SER A 1 188 ? -6.242 -3.211 -25.452 1.00 47.50 188 SER A O 1
ATOM 1504 N N . GLU A 1 189 ? -6.307 -1.493 -26.910 1.00 44.12 189 GLU A N 1
ATOM 1505 C CA . GLU A 1 189 ? -7.405 -1.946 -27.742 1.00 44.12 189 GLU A CA 1
ATOM 1506 C C . GLU A 1 189 ? -7.098 -3.358 -28.248 1.00 44.12 189 GLU A C 1
ATOM 1508 O O . GLU A 1 189 ? -6.092 -3.617 -28.910 1.00 44.12 189 GLU A O 1
ATOM 1513 N N . THR A 1 190 ? -7.971 -4.294 -27.895 1.00 47.03 190 THR A N 1
ATOM 1514 C CA . THR A 1 190 ? -8.040 -5.614 -28.506 1.00 47.03 190 THR A CA 1
ATOM 1515 C C . THR A 1 190 ? -8.550 -5.456 -29.936 1.00 47.03 190 THR A C 1
ATOM 1517 O O . THR A 1 190 ? -9.723 -5.705 -30.207 1.00 47.03 190 THR A O 1
ATOM 1520 N N . GLU A 1 191 ? -7.686 -5.034 -30.854 1.00 42.47 191 GLU A N 1
ATOM 1521 C CA . GLU A 1 191 ? -7.898 -5.265 -32.279 1.00 42.47 191 GLU A CA 1
ATOM 1522 C C . GLU A 1 191 ? -7.162 -6.539 -32.689 1.00 42.47 191 GLU A C 1
ATOM 1524 O O . GLU A 1 191 ? -5.952 -6.697 -32.517 1.00 42.47 191 GLU A O 1
ATOM 1529 N N . GLY A 1 192 ? -7.952 -7.503 -33.160 1.00 48.72 192 GLY A N 1
ATOM 1530 C CA . GLY A 1 192 ? -7.502 -8.838 -33.502 1.00 48.72 192 GLY A CA 1
ATOM 1531 C C . GLY A 1 192 ? -6.441 -8.829 -34.593 1.00 48.72 192 GLY A C 1
ATOM 1532 O O . GLY A 1 192 ? -6.683 -8.393 -35.715 1.00 48.72 192 GLY A O 1
ATOM 1533 N N . VAL A 1 193 ? -5.291 -9.424 -34.284 1.00 37.06 193 VAL A N 1
ATOM 1534 C CA . VAL A 1 193 ? -4.347 -9.893 -35.292 1.00 37.06 193 VAL A CA 1
ATOM 1535 C C . VAL A 1 193 ? -4.119 -11.381 -35.069 1.00 37.06 193 VAL A C 1
ATOM 1537 O O . VAL A 1 193 ? -3.681 -11.841 -34.018 1.00 37.06 193 VAL A O 1
ATOM 1540 N N . VAL A 1 194 ? -4.529 -12.104 -36.103 1.00 38.34 194 VAL A N 1
ATOM 1541 C CA . VAL A 1 194 ? -4.466 -13.539 -36.357 1.00 38.34 194 VAL A CA 1
ATOM 1542 C C . VAL A 1 194 ? -3.160 -14.181 -35.871 1.00 38.34 194 VAL A C 1
ATOM 1544 O O . VAL A 1 194 ? -2.062 -13.717 -36.175 1.00 38.34 194 VAL A O 1
ATOM 1547 N N . LEU A 1 195 ? -3.312 -15.295 -35.150 1.00 36.62 195 LEU A N 1
ATOM 1548 C CA . LEU A 1 195 ? -2.257 -16.235 -34.767 1.00 36.62 195 LEU A CA 1
ATOM 1549 C C . LEU A 1 195 ? -1.486 -16.688 -36.018 1.00 36.62 195 LEU A C 1
ATOM 1551 O O . LEU A 1 195 ? -2.044 -17.353 -36.888 1.00 36.62 195 LEU A O 1
ATOM 1555 N N . SER A 1 196 ? -0.210 -16.309 -36.104 1.00 36.97 196 SER A N 1
ATOM 1556 C CA . SER A 1 196 ? 0.679 -16.704 -37.196 1.00 36.97 196 SER A CA 1
ATOM 1557 C C . SER A 1 196 ? 1.094 -18.169 -37.034 1.00 36.97 196 SER A C 1
ATOM 1559 O O . SER A 1 196 ? 1.640 -18.573 -36.006 1.00 36.97 196 SER A O 1
ATOM 1561 N N . GLU A 1 197 ? 0.785 -18.951 -38.060 1.00 38.88 197 GLU A N 1
ATOM 1562 C CA . GLU A 1 197 ? 1.034 -20.379 -38.208 1.00 38.88 197 GLU A CA 1
ATOM 1563 C C . GLU A 1 197 ? 2.544 -20.684 -38.256 1.00 38.88 197 GLU A C 1
ATOM 1565 O O . GLU A 1 197 ? 3.303 -20.102 -39.032 1.00 38.88 197 GLU A O 1
ATOM 1570 N N . VAL A 1 198 ? 2.987 -21.604 -37.396 1.00 40.72 198 VAL A N 1
ATOM 1571 C CA . VAL A 1 198 ? 4.362 -22.126 -37.347 1.00 40.72 198 VAL A CA 1
ATOM 1572 C C . VAL A 1 198 ? 4.607 -23.015 -38.576 1.00 40.72 198 VAL A C 1
ATOM 1574 O O . VAL A 1 198 ? 3.811 -23.929 -38.802 1.00 40.72 198 VAL A O 1
ATOM 1577 N N . PRO A 1 199 ? 5.700 -22.851 -39.351 1.00 36.06 199 PRO A N 1
ATOM 1578 C CA . PRO A 1 199 ? 5.976 -23.764 -40.449 1.00 36.06 199 PRO A CA 1
ATOM 1579 C C . PRO A 1 199 ? 6.480 -25.112 -39.923 1.00 36.06 199 PRO A C 1
ATOM 1581 O O . PRO A 1 199 ? 7.387 -25.194 -39.094 1.00 36.06 199 PRO A O 1
ATOM 1584 N N . ALA A 1 200 ? 5.870 -26.170 -40.451 1.00 37.91 200 ALA A N 1
ATOM 1585 C CA . ALA A 1 200 ? 6.126 -27.569 -40.151 1.00 37.91 200 ALA A CA 1
ATOM 1586 C C . ALA A 1 200 ? 7.601 -27.983 -40.326 1.00 37.91 200 ALA A C 1
ATOM 1588 O O . ALA A 1 200 ? 8.233 -27.707 -41.347 1.00 37.91 200 ALA A O 1
ATOM 1589 N N . ALA A 1 201 ? 8.120 -28.727 -39.346 1.00 41.91 201 ALA A N 1
ATOM 1590 C CA . ALA A 1 201 ? 9.402 -29.420 -39.438 1.00 41.91 201 ALA A CA 1
ATOM 1591 C C . ALA A 1 201 ? 9.325 -30.605 -40.431 1.00 41.91 201 ALA A C 1
ATOM 1593 O O . ALA A 1 201 ? 8.298 -31.294 -40.472 1.00 41.91 201 ALA A O 1
ATOM 1594 N N . PRO A 1 202 ? 10.389 -30.912 -41.202 1.00 40.66 202 PRO A N 1
ATOM 1595 C CA . PRO A 1 202 ? 10.375 -32.045 -42.116 1.00 40.66 202 PRO A CA 1
ATOM 1596 C C . PRO A 1 202 ? 10.568 -33.371 -41.371 1.00 40.66 202 PRO A C 1
ATOM 1598 O O . PRO A 1 202 ? 11.447 -33.532 -40.526 1.00 40.66 202 PRO A O 1
ATOM 1601 N N . LYS A 1 203 ? 9.740 -34.341 -41.749 1.00 36.84 203 LYS A N 1
ATOM 1602 C CA . LYS A 1 203 ? 9.724 -35.727 -41.280 1.00 36.84 203 LYS A CA 1
ATOM 1603 C C . LYS A 1 203 ? 10.907 -36.507 -41.869 1.00 36.84 203 LYS A C 1
ATOM 1605 O O . LYS A 1 203 ? 10.968 -36.686 -43.082 1.00 36.84 203 LYS A O 1
ATOM 1610 N N . VAL A 1 204 ? 11.810 -37.002 -41.021 1.00 39.19 204 VAL A N 1
ATOM 1611 C CA . VAL A 1 204 ? 12.892 -37.929 -41.407 1.00 39.19 204 VAL A CA 1
ATOM 1612 C C . VAL A 1 204 ? 12.525 -39.344 -40.948 1.00 39.19 204 VAL A C 1
ATOM 1614 O O . VAL A 1 204 ? 12.167 -39.562 -39.792 1.00 39.19 204 VAL A O 1
ATOM 1617 N N . ILE A 1 205 ? 12.559 -40.285 -41.891 1.00 44.16 205 ILE A N 1
ATOM 1618 C CA . ILE A 1 205 ? 12.291 -41.723 -41.722 1.00 44.16 205 ILE A CA 1
ATOM 1619 C C . ILE A 1 205 ? 13.577 -42.415 -41.217 1.00 44.16 205 ILE A C 1
ATOM 1621 O O . ILE A 1 205 ? 14.656 -42.044 -41.680 1.00 44.16 205 ILE A O 1
ATOM 1625 N N . PRO A 1 206 ? 13.508 -43.411 -40.308 1.00 38.22 206 PRO A N 1
ATOM 1626 C CA . PRO A 1 206 ? 14.688 -44.077 -39.761 1.00 38.22 206 PRO A CA 1
ATOM 1627 C C . PRO A 1 206 ? 15.126 -45.288 -40.602 1.00 38.22 206 PRO A C 1
ATOM 1629 O O . PRO A 1 206 ? 14.289 -46.059 -41.069 1.00 38.22 206 PRO A O 1
ATOM 1632 N N . GLY A 1 207 ? 16.443 -45.475 -40.747 1.00 30.25 207 GLY A N 1
ATOM 1633 C CA . GLY A 1 207 ? 17.045 -46.618 -41.442 1.00 30.25 207 GLY A CA 1
ATOM 1634 C C . GLY A 1 207 ? 18.564 -46.717 -41.259 1.00 30.25 207 GLY A C 1
ATOM 1635 O O . GLY A 1 207 ? 19.316 -46.255 -42.106 1.00 30.25 207 GLY A O 1
ATOM 1636 N N . ASP A 1 208 ? 18.954 -47.248 -40.099 1.00 29.95 208 ASP A N 1
ATOM 1637 C CA . ASP A 1 208 ? 20.037 -48.204 -39.798 1.00 29.95 208 ASP A CA 1
ATOM 1638 C C . ASP A 1 208 ? 21.182 -48.446 -40.815 1.00 29.95 208 ASP A C 1
ATOM 1640 O O . ASP A 1 208 ? 20.921 -48.943 -41.904 1.00 29.95 208 ASP A O 1
ATOM 1644 N N . VAL A 1 209 ? 22.442 -48.202 -40.402 1.00 29.38 209 VAL A N 1
ATOM 1645 C CA . VAL A 1 209 ? 23.632 -49.064 -40.636 1.00 29.38 209 VAL A CA 1
ATOM 1646 C C . VAL A 1 209 ? 24.721 -48.716 -39.602 1.00 29.38 209 VAL A C 1
ATOM 1648 O O . VAL A 1 209 ? 25.177 -47.577 -39.498 1.00 29.38 209 VAL A O 1
ATOM 1651 N N . CYS A 1 210 ? 25.166 -49.733 -38.862 1.00 33.12 210 CYS A N 1
ATOM 1652 C CA . CYS A 1 210 ? 26.288 -49.722 -37.924 1.00 33.12 210 CYS A CA 1
ATOM 1653 C C . CYS A 1 210 ? 27.657 -49.508 -38.596 1.00 33.12 210 CYS A C 1
ATOM 1655 O O . CYS A 1 210 ? 27.950 -50.146 -39.605 1.00 33.12 210 CYS A O 1
ATOM 1657 N N . THR A 1 211 ? 28.581 -48.795 -37.938 1.00 31.95 211 THR A N 1
ATOM 1658 C CA . THR A 1 211 ? 29.991 -49.233 -37.836 1.00 31.95 211 THR A CA 1
ATOM 1659 C C . THR A 1 211 ? 30.648 -48.645 -36.581 1.00 31.95 211 THR A C 1
ATOM 1661 O O . THR A 1 211 ? 30.578 -47.446 -36.331 1.00 31.95 211 THR A O 1
ATOM 1664 N N . ALA A 1 212 ? 31.249 -49.524 -35.778 1.00 33.53 212 ALA A N 1
ATOM 1665 C CA . ALA A 1 212 ? 32.018 -49.230 -34.572 1.00 33.53 212 ALA A CA 1
ATOM 1666 C C . ALA A 1 212 ? 33.408 -48.643 -34.887 1.00 33.53 212 ALA A C 1
ATOM 1668 O O . ALA A 1 212 ? 33.9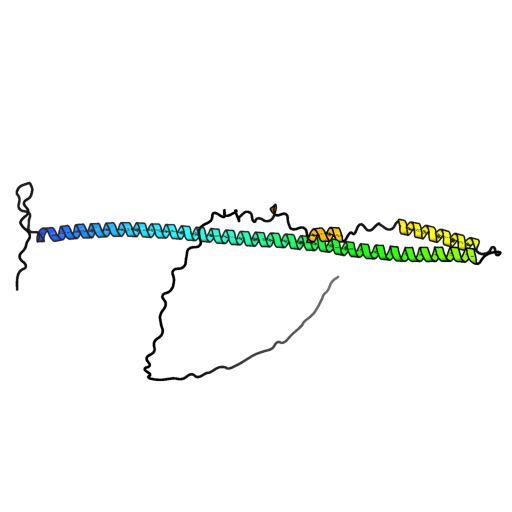07 -48.872 -35.987 1.00 33.53 212 ALA A O 1
ATOM 1669 N N . VAL A 1 213 ? 34.039 -47.975 -33.902 1.00 28.59 213 VAL A N 1
ATOM 1670 C CA . VAL A 1 213 ? 35.420 -48.228 -33.407 1.00 28.59 213 VAL A CA 1
ATOM 1671 C C . VAL A 1 213 ? 35.885 -47.136 -32.410 1.00 28.59 213 VAL A C 1
ATOM 1673 O O . VAL A 1 213 ? 35.851 -45.954 -32.731 1.00 28.59 213 VAL A 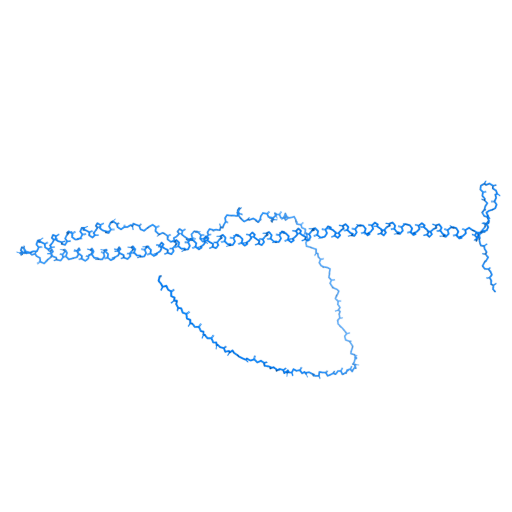O 1
ATOM 1676 N N . ASN A 1 214 ? 36.358 -47.622 -31.246 1.00 29.09 214 ASN A N 1
ATOM 1677 C CA . ASN A 1 214 ? 37.331 -47.110 -30.248 1.00 29.09 214 ASN A CA 1
ATOM 1678 C C . ASN A 1 214 ? 37.071 -45.786 -29.502 1.00 29.09 214 ASN A C 1
ATOM 1680 O O . ASN A 1 214 ? 36.919 -44.740 -30.114 1.00 29.09 214 ASN A O 1
ATOM 1684 N N . GLU A 1 215 ? 36.903 -45.764 -28.171 1.00 31.06 215 GLU A N 1
ATOM 1685 C CA . GLU A 1 215 ? 37.755 -46.156 -27.010 1.00 31.06 215 GLU A CA 1
ATOM 1686 C C . GLU A 1 215 ? 38.513 -44.969 -26.372 1.00 31.06 215 GLU A C 1
ATOM 1688 O O . GLU A 1 215 ? 38.959 -44.054 -27.054 1.00 31.06 215 GLU A O 1
ATOM 1693 N N . GLN A 1 216 ? 38.662 -45.076 -25.040 1.00 29.67 216 GLN A N 1
ATOM 1694 C CA . GLN A 1 216 ? 39.379 -44.233 -24.063 1.00 29.67 216 GLN A CA 1
ATOM 1695 C C . GLN A 1 216 ? 38.785 -42.861 -23.684 1.00 29.67 216 GLN A C 1
ATOM 1697 O O . GLN A 1 216 ? 38.486 -42.033 -24.526 1.00 29.67 216 GLN A O 1
ATOM 1702 N N . GLY A 1 217 ? 38.665 -42.491 -22.406 1.00 27.38 217 GLY A N 1
ATOM 1703 C CA . GLY A 1 217 ? 39.034 -43.162 -21.161 1.00 27.38 217 GLY A CA 1
ATOM 1704 C C . GLY A 1 217 ? 39.056 -42.166 -19.991 1.00 27.38 217 GLY A C 1
ATOM 1705 O O . GLY A 1 217 ? 39.391 -40.999 -20.168 1.00 27.38 217 GLY A O 1
ATOM 1706 N N . THR A 1 218 ? 38.762 -42.692 -18.797 1.00 30.12 218 THR A N 1
ATOM 1707 C CA . THR A 1 218 ? 39.154 -42.219 -17.448 1.00 30.12 218 THR A CA 1
ATOM 1708 C C . THR A 1 218 ? 38.609 -40.890 -16.888 1.00 30.12 218 THR A C 1
ATOM 1710 O O . THR A 1 218 ? 39.096 -39.806 -17.183 1.00 30.12 218 THR A O 1
ATOM 1713 N N . SER A 1 219 ? 37.686 -41.028 -15.926 1.00 33.59 219 SER A N 1
ATOM 1714 C CA . SER A 1 219 ? 37.670 -40.260 -14.660 1.00 33.59 219 SER A CA 1
ATOM 1715 C C . SER A 1 219 ? 38.793 -40.798 -13.737 1.00 33.59 219 SER A C 1
ATOM 1717 O O . SER A 1 219 ? 39.212 -41.938 -13.978 1.00 33.59 219 SER A O 1
ATOM 1719 N N . PRO A 1 220 ? 39.319 -40.057 -12.731 1.00 41.47 220 PRO A N 1
ATOM 1720 C CA . PRO A 1 220 ? 38.621 -39.934 -11.437 1.00 41.47 220 PRO A CA 1
ATOM 1721 C C . PRO A 1 220 ? 38.824 -38.608 -10.649 1.00 41.47 220 PRO A C 1
ATOM 1723 O O . PRO A 1 220 ? 39.861 -37.959 -10.716 1.00 41.47 220 PRO A O 1
ATOM 1726 N N . GLU A 1 221 ? 37.783 -38.233 -9.896 1.00 31.22 221 GLU A N 1
ATOM 1727 C CA . GLU A 1 221 ? 37.755 -37.926 -8.446 1.00 31.22 221 GLU A CA 1
ATOM 1728 C C . GLU A 1 221 ? 38.980 -37.288 -7.739 1.00 31.22 221 GLU A C 1
ATOM 1730 O O . GLU A 1 221 ? 40.034 -37.910 -7.644 1.00 31.22 221 GLU A O 1
ATOM 1735 N N . GLN A 1 222 ? 38.779 -36.124 -7.089 1.00 29.27 222 GLN A N 1
ATOM 1736 C CA . GLN A 1 222 ? 39.248 -35.855 -5.710 1.00 29.27 222 GLN A CA 1
ATOM 1737 C C . GLN A 1 222 ? 38.634 -34.570 -5.096 1.00 29.27 222 GLN A C 1
ATOM 1739 O O . GLN A 1 222 ? 38.681 -33.485 -5.669 1.00 29.27 222 GLN A O 1
ATOM 1744 N N . VAL A 1 223 ? 38.096 -34.723 -3.884 1.00 34.88 223 VAL A N 1
ATOM 1745 C CA . VAL A 1 223 ? 37.786 -33.718 -2.836 1.00 34.88 223 VAL A CA 1
ATOM 1746 C C . VAL A 1 223 ? 38.600 -34.180 -1.587 1.00 34.88 223 VAL A C 1
ATOM 1748 O O . VAL A 1 223 ? 39.189 -35.261 -1.668 1.00 34.88 223 VAL A O 1
ATOM 1751 N N . PRO A 1 224 ? 38.498 -33.631 -0.355 1.00 54.22 224 PRO A N 1
ATOM 1752 C CA . PRO A 1 224 ? 38.636 -32.287 0.253 1.00 54.22 224 PRO A CA 1
ATOM 1753 C C . PRO A 1 224 ? 39.792 -32.212 1.302 1.00 54.22 224 PRO A C 1
ATOM 1755 O O . PRO A 1 224 ? 40.318 -33.236 1.720 1.00 54.22 224 PRO A O 1
ATOM 1758 N N . ALA A 1 225 ? 40.095 -31.024 1.854 1.00 30.83 225 ALA A N 1
ATOM 1759 C CA . ALA A 1 225 ? 40.671 -30.837 3.212 1.00 30.83 225 ALA A CA 1
ATOM 1760 C C . ALA A 1 225 ? 40.545 -29.346 3.623 1.00 30.83 225 ALA A C 1
ATOM 1762 O O . ALA A 1 225 ? 40.972 -28.488 2.858 1.00 30.83 225 ALA A O 1
ATOM 1763 N N . LYS A 1 226 ? 39.743 -28.978 4.641 1.00 35.44 226 LYS A N 1
ATOM 1764 C CA . LYS A 1 226 ? 39.961 -28.984 6.119 1.00 35.44 226 LYS A CA 1
ATOM 1765 C C . LYS A 1 226 ? 40.623 -27.687 6.638 1.00 35.44 226 LYS A C 1
ATOM 1767 O O . LYS A 1 226 ? 41.722 -27.368 6.215 1.00 35.44 226 LYS A O 1
ATOM 1772 N N . GLU A 1 227 ? 39.878 -26.893 7.427 1.00 32.19 227 GLU A N 1
ATOM 1773 C CA . GLU A 1 227 ? 40.037 -26.650 8.897 1.00 32.19 227 GLU A CA 1
ATOM 1774 C C . GLU A 1 227 ? 40.948 -25.436 9.176 1.00 32.19 227 GLU A C 1
ATOM 1776 O O . GLU A 1 227 ? 41.837 -25.175 8.383 1.00 32.19 227 GLU A O 1
ATOM 1781 N N . ALA A 1 228 ? 40.832 -24.595 10.207 1.00 33.19 228 ALA A N 1
ATOM 1782 C CA . ALA A 1 228 ? 40.009 -24.398 11.410 1.00 33.19 228 ALA A CA 1
ATOM 1783 C C . ALA A 1 228 ? 40.107 -22.865 11.715 1.00 33.19 228 ALA A C 1
ATOM 1785 O O . ALA A 1 228 ? 40.951 -22.194 11.127 1.00 33.19 228 ALA A O 1
ATOM 1786 N N . ASP A 1 229 ? 39.273 -22.197 12.515 1.00 33.66 229 ASP A N 1
ATOM 1787 C CA . ASP A 1 229 ? 39.309 -22.278 13.980 1.00 33.66 229 ASP A CA 1
ATOM 1788 C C . ASP A 1 229 ? 38.128 -21.490 14.601 1.00 33.66 229 ASP A C 1
ATOM 1790 O O . ASP A 1 229 ? 37.789 -20.397 14.139 1.00 33.66 229 ASP A O 1
ATOM 1794 N N . GLY A 1 230 ? 37.498 -22.065 15.636 1.00 30.95 230 GLY A N 1
ATOM 1795 C CA . GLY A 1 230 ? 36.664 -21.356 16.629 1.00 30.95 230 GLY A CA 1
ATOM 1796 C C . GLY A 1 230 ? 37.577 -20.742 17.705 1.00 30.95 230 GLY A C 1
ATOM 1797 O O . GLY A 1 230 ? 38.779 -20.930 17.655 1.00 30.95 230 GLY A O 1
ATOM 1798 N N . ASN A 1 231 ? 37.172 -20.016 18.743 1.00 34.62 231 ASN A N 1
ATOM 1799 C CA . ASN A 1 231 ? 35.920 -19.795 19.470 1.00 34.62 231 ASN A CA 1
ATOM 1800 C C . ASN A 1 231 ? 36.160 -18.525 20.370 1.00 34.62 231 ASN A C 1
ATOM 1802 O O . ASN A 1 231 ? 37.289 -18.032 20.405 1.00 34.62 231 ASN A O 1
ATOM 1806 N N . PRO A 1 232 ? 35.163 -17.972 21.096 1.00 49.09 232 PRO A N 1
ATOM 1807 C CA . PRO A 1 232 ? 35.169 -16.643 21.708 1.00 49.09 232 PRO A CA 1
ATOM 1808 C C . PRO A 1 232 ? 35.620 -16.648 23.175 1.00 49.09 232 PRO A C 1
ATOM 1810 O O . PRO A 1 232 ? 35.515 -17.673 23.847 1.00 49.09 232 PRO A O 1
ATOM 1813 N N . THR A 1 233 ? 35.955 -15.465 23.706 1.00 34.62 233 THR A N 1
ATOM 1814 C CA . THR A 1 233 ? 35.939 -15.227 25.157 1.00 34.62 233 THR A CA 1
ATOM 1815 C C . THR A 1 233 ? 35.526 -13.795 25.501 1.00 34.62 233 THR A C 1
ATOM 1817 O O . THR A 1 233 ? 36.104 -12.815 25.042 1.00 34.62 233 THR A O 1
ATOM 1820 N N . THR A 1 234 ? 34.481 -13.751 26.314 1.00 33.72 234 THR A N 1
ATOM 1821 C CA . THR A 1 234 ? 33.902 -12.702 27.151 1.00 33.72 234 THR A CA 1
ATOM 1822 C C . THR A 1 234 ? 34.921 -11.991 28.045 1.00 33.72 234 THR A C 1
ATOM 1824 O O . THR A 1 234 ? 35.663 -12.689 28.720 1.00 33.72 234 THR A O 1
ATOM 1827 N N . GLU A 1 235 ? 34.831 -10.665 28.197 1.00 40.94 235 GLU A N 1
ATOM 1828 C CA . GLU A 1 235 ? 35.012 -9.998 29.499 1.00 40.94 235 GLU A CA 1
ATOM 1829 C C . GLU A 1 235 ? 34.003 -8.845 29.631 1.00 40.94 235 GLU A C 1
ATOM 1831 O O . GLU A 1 235 ? 33.783 -8.056 28.712 1.00 40.94 235 GLU A O 1
ATOM 1836 N N . VAL A 1 236 ? 33.328 -8.843 30.777 1.00 37.16 236 VAL A N 1
ATOM 1837 C CA . VAL A 1 236 ? 32.348 -7.872 31.260 1.00 37.16 236 VAL A CA 1
ATOM 1838 C C . VAL A 1 236 ? 33.080 -6.994 32.264 1.00 37.16 236 VAL A C 1
ATOM 1840 O O . VAL A 1 236 ? 33.696 -7.539 33.174 1.00 37.16 236 VAL A O 1
ATOM 1843 N N . GLU A 1 237 ? 32.930 -5.675 32.181 1.00 39.66 237 GLU A N 1
ATOM 1844 C CA . GLU A 1 237 ? 33.131 -4.812 33.345 1.00 39.66 237 GLU A CA 1
ATOM 1845 C C . GLU A 1 237 ? 31.986 -3.795 33.427 1.00 39.66 237 GLU A C 1
ATOM 1847 O O . GLU A 1 237 ? 31.635 -3.123 32.455 1.00 39.66 237 GLU A O 1
ATOM 1852 N N . VAL A 1 238 ? 31.344 -3.783 34.592 1.00 44.69 238 VAL A N 1
ATOM 1853 C CA . VAL A 1 238 ? 30.214 -2.945 34.992 1.00 44.69 238 VAL A CA 1
ATOM 1854 C C . VAL A 1 238 ? 30.727 -2.029 36.093 1.00 44.69 238 VAL A C 1
ATOM 1856 O O . VAL A 1 238 ? 31.217 -2.541 37.093 1.00 44.69 238 VAL A O 1
ATOM 1859 N N . GLU A 1 239 ? 30.507 -0.720 35.983 1.00 45.19 239 GLU A N 1
ATOM 1860 C CA . GLU A 1 239 ? 30.333 0.134 37.163 1.00 45.19 239 GLU A CA 1
ATOM 1861 C C . GLU A 1 239 ? 29.445 1.349 36.826 1.00 45.19 239 GLU A C 1
ATOM 1863 O O . GLU A 1 239 ? 29.551 1.951 35.758 1.00 45.19 239 GLU A O 1
ATOM 1868 N N . VAL A 1 240 ? 28.505 1.648 37.725 1.00 54.91 240 VAL A N 1
ATOM 1869 C CA . VAL A 1 240 ? 27.450 2.685 37.663 1.00 54.91 240 VAL A CA 1
ATOM 1870 C C . VAL A 1 240 ? 27.595 3.565 38.939 1.00 54.91 240 VAL A C 1
ATOM 1872 O O . VAL A 1 240 ? 28.437 3.260 39.777 1.00 54.91 240 VAL A O 1
ATOM 1875 N N . PRO A 1 241 ? 26.725 4.561 39.196 1.00 57.78 241 PRO A N 1
ATOM 1876 C CA . PRO A 1 241 ? 26.870 6.005 38.987 1.00 57.78 241 PRO A CA 1
ATOM 1877 C C . PRO A 1 241 ? 27.175 6.795 40.284 1.00 57.78 241 PRO A C 1
ATOM 1879 O O . PRO A 1 241 ? 27.167 6.246 41.383 1.00 57.78 241 PRO A O 1
ATOM 1882 N N . ALA A 1 242 ? 27.309 8.121 40.180 1.00 52.88 242 ALA A N 1
ATOM 1883 C CA . ALA A 1 242 ? 27.105 9.017 41.321 1.00 52.88 242 ALA A CA 1
ATOM 1884 C C . ALA A 1 242 ? 26.363 10.297 40.896 1.00 52.88 242 ALA A C 1
ATOM 1886 O O . ALA A 1 242 ? 26.910 11.127 40.175 1.00 52.88 242 ALA A O 1
ATOM 1887 N N . ASP A 1 243 ? 25.121 10.401 41.368 1.00 38.06 243 ASP A N 1
ATOM 1888 C CA . ASP A 1 243 ? 24.393 11.646 41.660 1.00 38.06 243 ASP A CA 1
ATOM 1889 C C . ASP A 1 243 ? 24.587 11.928 43.169 1.00 38.06 243 ASP A C 1
ATOM 1891 O O . ASP A 1 243 ? 24.859 10.983 43.928 1.00 38.06 243 ASP A O 1
ATOM 1895 N N . PRO A 1 244 ? 24.509 13.187 43.628 1.00 66.81 244 PRO A N 1
ATOM 1896 C CA . PRO A 1 244 ? 23.199 13.807 43.884 1.00 66.81 244 PRO A CA 1
ATOM 1897 C C . PRO A 1 244 ? 23.014 15.246 43.377 1.00 66.81 244 PRO A C 1
ATOM 1899 O O . PRO A 1 244 ? 24.019 15.983 43.239 1.00 66.81 244 PRO A O 1
#

pLDDT: mean 73.55, std 24.03, range [27.38, 98.56]